Protein AF-A0AAV0U2D3-F1 (afdb_monomer_lite)

Structure (mmCIF, N/CA/C/O backbone):
data_AF-A0AAV0U2D3-F1
#
_entry.id   AF-A0AAV0U2D3-F1
#
loop_
_atom_site.group_PDB
_atom_site.id
_atom_site.type_symbol
_atom_site.label_atom_id
_atom_site.label_alt_id
_atom_site.label_comp_id
_atom_site.label_asym_id
_atom_site.label_entity_id
_atom_site.label_seq_id
_atom_site.pdbx_PDB_ins_code
_atom_site.Cartn_x
_atom_site.Cartn_y
_atom_site.Cartn_z
_atom_site.occupancy
_atom_site.B_iso_or_equiv
_atom_site.auth_seq_id
_atom_site.auth_comp_id
_atom_site.auth_asym_id
_atom_site.auth_atom_id
_atom_site.pdbx_PDB_model_num
ATOM 1 N N . MET A 1 1 ? 2.192 -23.285 18.214 1.00 41.56 1 MET A N 1
ATOM 2 C CA . MET A 1 1 ? 1.174 -22.465 18.902 1.00 41.56 1 MET A CA 1
ATOM 3 C C . MET A 1 1 ? 1.596 -21.010 18.775 1.00 41.56 1 MET A C 1
ATOM 5 O O . MET A 1 1 ? 2.597 -20.647 19.377 1.00 41.56 1 MET A O 1
ATOM 9 N N . ARG A 1 2 ? 0.936 -20.209 17.926 1.00 45.41 2 ARG A N 1
ATOM 10 C CA . ARG A 1 2 ? 1.146 -18.751 17.929 1.00 45.41 2 ARG A CA 1
ATOM 11 C C . ARG A 1 2 ? 0.407 -18.203 19.147 1.00 45.41 2 ARG A C 1
ATOM 13 O O . ARG A 1 2 ? -0.763 -18.527 19.327 1.00 45.41 2 ARG A O 1
ATOM 20 N N . ALA A 1 3 ? 1.095 -17.462 20.010 1.00 53.47 3 ALA A N 1
ATOM 21 C CA . ALA A 1 3 ? 0.439 -16.780 21.117 1.00 53.47 3 ALA A CA 1
ATOM 22 C C . ALA A 1 3 ? -0.542 -15.757 20.528 1.00 53.47 3 ALA A C 1
ATOM 24 O O . ALA A 1 3 ? -0.148 -14.944 19.694 1.00 53.47 3 ALA A O 1
ATOM 25 N N . HIS A 1 4 ? -1.817 -15.827 20.914 1.00 50.69 4 HIS A N 1
ATOM 26 C CA . HIS A 1 4 ? -2.803 -14.850 20.462 1.00 50.69 4 HIS A CA 1
ATOM 27 C C . HIS A 1 4 ? -2.433 -13.462 20.989 1.00 50.69 4 HIS A C 1
ATOM 29 O O . HIS A 1 4 ? -2.101 -13.305 22.166 1.00 50.69 4 HIS A O 1
ATOM 35 N N . SER A 1 5 ? -2.500 -12.459 20.113 1.00 57.69 5 SER A N 1
ATOM 36 C CA . SER A 1 5 ? -2.255 -11.065 20.477 1.00 57.69 5 SER A CA 1
ATOM 37 C C . SER A 1 5 ? -3.203 -10.636 21.610 1.00 57.69 5 SER A C 1
ATOM 39 O O . SER A 1 5 ? -4.400 -10.922 21.532 1.00 57.69 5 SER A O 1
ATOM 41 N N . PRO A 1 6 ? -2.736 -9.918 22.650 1.00 54.88 6 PRO A N 1
ATOM 42 C CA . PRO A 1 6 ? -3.594 -9.424 23.735 1.00 54.88 6 PRO A CA 1
ATOM 43 C C . PRO A 1 6 ? -4.755 -8.545 23.232 1.00 54.88 6 PRO A C 1
ATOM 45 O O . PRO A 1 6 ? -5.791 -8.452 23.887 1.00 54.88 6 PRO A O 1
ATOM 48 N N . PHE A 1 7 ? -4.632 -7.964 22.034 1.00 52.53 7 PHE A N 1
ATOM 49 C CA . PHE A 1 7 ? -5.703 -7.213 21.375 1.00 52.53 7 PHE A CA 1
ATOM 50 C C . PHE A 1 7 ? -6.903 -8.079 20.961 1.00 52.53 7 PHE A C 1
ATOM 52 O O . PHE A 1 7 ? -8.021 -7.574 20.933 1.00 52.53 7 PHE A O 1
ATOM 59 N N . PHE A 1 8 ? -6.706 -9.377 20.710 1.00 59.38 8 PHE A N 1
ATOM 60 C CA . PHE A 1 8 ? -7.784 -10.312 20.375 1.00 59.38 8 PHE A CA 1
ATOM 61 C C . PHE A 1 8 ? -8.787 -10.464 21.529 1.00 59.38 8 PHE A C 1
ATOM 63 O O . PHE A 1 8 ? -9.999 -10.450 21.322 1.00 59.38 8 PHE A O 1
ATOM 70 N N . TRP A 1 9 ? -8.291 -10.529 22.767 1.00 60.94 9 TRP A N 1
ATOM 71 C CA . TRP A 1 9 ? -9.143 -10.615 23.955 1.00 60.94 9 TRP A CA 1
ATOM 72 C C . TRP A 1 9 ? -9.874 -9.307 24.241 1.00 60.94 9 TRP A C 1
ATOM 74 O O . TRP A 1 9 ? -11.037 -9.340 24.626 1.00 60.94 9 TRP A O 1
ATOM 84 N N . VAL A 1 10 ? -9.236 -8.162 23.983 1.00 60.81 10 VAL A N 1
ATOM 85 C CA . VAL A 1 10 ? -9.889 -6.847 24.079 1.00 60.81 10 VAL A CA 1
ATOM 86 C C . VAL A 1 10 ? -10.993 -6.704 23.027 1.00 60.81 10 VAL A C 1
ATOM 88 O O . VAL A 1 10 ? -12.062 -6.202 23.348 1.00 60.81 10 VAL A O 1
ATOM 91 N N . PHE A 1 11 ? -10.784 -7.195 21.801 1.00 61.34 11 PHE A N 1
ATOM 92 C CA . PHE A 1 11 ? -11.804 -7.218 20.746 1.00 61.34 11 PHE A CA 1
ATOM 93 C C . PHE A 1 11 ? -13.015 -8.079 21.127 1.00 61.34 11 PHE A C 1
ATOM 95 O O . PHE A 1 11 ? -14.151 -7.626 21.008 1.00 61.34 11 PHE A O 1
ATOM 102 N N . ILE A 1 12 ? -12.781 -9.289 21.650 1.00 62.53 12 ILE A N 1
ATOM 103 C CA . ILE A 1 12 ? -13.855 -10.140 22.184 1.00 62.53 12 ILE A CA 1
ATOM 104 C C . ILE A 1 12 ? -14.583 -9.428 23.325 1.00 62.53 12 ILE A C 1
ATOM 106 O O . ILE A 1 12 ? -15.809 -9.439 23.360 1.00 62.53 12 ILE A O 1
ATOM 110 N N . PHE A 1 13 ? -13.849 -8.788 24.236 1.00 59.75 13 PHE A N 1
ATOM 111 C CA . PHE A 1 13 ? -14.439 -8.104 25.383 1.00 59.75 13 PHE A CA 1
ATOM 112 C C . PHE A 1 13 ? -15.294 -6.899 24.964 1.00 59.75 13 PHE A C 1
ATOM 114 O O . PHE A 1 13 ? -16.391 -6.741 25.488 1.00 59.75 13 PHE A O 1
ATOM 121 N N . LEU A 1 14 ? -14.842 -6.108 23.983 1.00 60.09 14 LEU A N 1
ATOM 122 C CA . LEU A 1 14 ? -15.588 -4.970 23.429 1.00 60.09 14 LEU A CA 1
ATOM 123 C C . LEU A 1 14 ? -16.851 -5.412 22.677 1.00 60.09 14 LEU A C 1
ATOM 125 O O . LEU A 1 14 ? -17.923 -4.855 22.900 1.00 60.09 14 LEU A O 1
ATOM 129 N N . LEU A 1 15 ? -16.762 -6.465 21.855 1.00 58.34 15 LEU A N 1
ATOM 130 C CA . LEU A 1 15 ? -17.947 -7.055 21.219 1.00 58.34 15 LEU A CA 1
ATOM 131 C C . LEU A 1 15 ? -18.945 -7.601 22.250 1.00 58.34 15 LEU A C 1
ATOM 133 O O . LEU A 1 15 ? -20.152 -7.595 22.013 1.00 58.34 15 LEU A O 1
ATOM 137 N N . TRP A 1 16 ? -18.453 -8.087 23.391 1.00 53.41 16 TRP A N 1
ATOM 138 C CA . TRP A 1 16 ? -19.290 -8.652 24.443 1.00 53.41 16 TRP A CA 1
ATOM 139 C C . TRP A 1 16 ? -19.948 -7.578 25.321 1.00 53.41 16 TRP A C 1
ATOM 141 O O . TRP A 1 16 ? -21.109 -7.739 25.692 1.00 53.41 16 TRP A O 1
ATOM 151 N N . SER A 1 17 ? -19.265 -6.465 25.607 1.00 52.31 17 SER A N 1
ATOM 152 C CA . SER A 1 17 ? -19.840 -5.347 26.367 1.00 52.31 17 SER A CA 1
ATOM 153 C C . SER A 1 17 ? -20.979 -4.648 25.622 1.00 52.31 17 SER A C 1
ATOM 155 O O . SER A 1 17 ? -21.987 -4.321 26.245 1.00 52.31 17 SER A O 1
ATOM 157 N N . ASP A 1 18 ? -20.876 -4.498 24.298 1.00 46.22 18 ASP A N 1
ATOM 158 C CA . ASP A 1 18 ? -21.940 -3.880 23.495 1.00 46.22 18 ASP A CA 1
ATOM 159 C C . ASP A 1 18 ? -23.115 -4.843 23.250 1.00 46.22 18 ASP A C 1
ATOM 161 O O . ASP A 1 18 ? -24.273 -4.429 23.280 1.00 46.22 18 ASP A O 1
ATOM 165 N N . ALA A 1 19 ? -22.857 -6.151 23.111 1.00 45.47 19 ALA A N 1
ATOM 166 C CA . ALA A 1 19 ? -23.922 -7.155 23.035 1.00 45.47 19 ALA A CA 1
ATOM 167 C C . ALA A 1 19 ? -24.766 -7.225 24.324 1.00 45.47 19 ALA A C 1
ATOM 169 O O . ALA A 1 19 ? -25.962 -7.492 24.257 1.00 45.47 19 ALA A O 1
ATOM 170 N N . LEU A 1 20 ? -24.165 -6.955 25.488 1.00 41.56 20 LEU A N 1
ATOM 171 C CA . LEU A 1 20 ? -24.876 -6.872 26.770 1.00 41.56 20 LEU A CA 1
ATOM 172 C C . LEU A 1 20 ? -25.621 -5.541 26.961 1.00 41.56 20 LEU A C 1
ATOM 174 O O . LEU A 1 20 ? -26.601 -5.498 27.703 1.00 41.56 20 LEU A O 1
ATOM 178 N N . ALA A 1 21 ? -25.195 -4.470 26.288 1.00 45.38 21 ALA A N 1
ATOM 179 C CA . ALA A 1 21 ? -25.870 -3.173 26.332 1.00 45.38 21 ALA A CA 1
ATOM 180 C C . ALA A 1 21 ? -27.155 -3.135 25.482 1.00 45.38 21 ALA A C 1
ATOM 182 O O . ALA A 1 21 ? -28.066 -2.373 25.795 1.00 45.38 21 ALA A O 1
ATOM 183 N N . ILE A 1 22 ? -27.262 -3.975 24.445 1.00 45.75 22 ILE A N 1
ATOM 184 C CA . ILE A 1 22 ? -28.446 -4.041 23.567 1.00 45.75 22 ILE A CA 1
ATOM 185 C C . ILE A 1 22 ? -29.626 -4.790 24.226 1.00 45.75 22 ILE A C 1
ATOM 187 O O . ILE A 1 22 ? -30.776 -4.492 23.911 1.00 45.75 22 ILE A O 1
ATOM 191 N N . ASP A 1 23 ? -29.371 -5.671 25.202 1.00 41.41 23 ASP A N 1
ATOM 192 C CA . ASP A 1 23 ? -30.415 -6.402 25.950 1.00 41.41 23 ASP A CA 1
ATOM 193 C C . ASP A 1 23 ? -30.739 -5.789 27.335 1.00 41.41 23 ASP A C 1
ATOM 195 O O . ASP A 1 23 ? -31.596 -6.288 28.071 1.00 41.41 23 ASP A O 1
ATOM 199 N N . GLY A 1 24 ? -30.081 -4.688 27.713 1.00 39.88 24 GLY A N 1
ATOM 200 C CA . GLY A 1 24 ? -30.162 -4.097 29.049 1.00 39.88 24 GLY A CA 1
ATOM 201 C C . GLY A 1 24 ? -30.959 -2.797 29.099 1.00 39.88 24 GLY A C 1
ATOM 202 O O . GLY A 1 24 ? -30.441 -1.726 28.797 1.00 39.88 24 GLY A O 1
ATOM 203 N N . ASN A 1 25 ? -32.206 -2.885 29.562 1.00 41.91 25 ASN A N 1
ATOM 204 C CA . ASN A 1 25 ? -33.007 -1.755 30.030 1.00 41.91 25 ASN A CA 1
ATOM 205 C C . ASN A 1 25 ? -32.154 -0.807 30.905 1.00 41.91 25 ASN A C 1
ATOM 207 O O . ASN A 1 25 ? -31.496 -1.253 31.846 1.00 41.91 25 ASN A O 1
ATOM 211 N N . GLN A 1 26 ? -32.153 0.488 30.581 1.00 43.28 26 GLN A N 1
ATOM 212 C CA . GLN A 1 26 ? -31.331 1.496 31.250 1.00 43.28 26 GLN A CA 1
ATOM 213 C C . GLN A 1 26 ? -31.631 1.552 32.755 1.00 43.28 26 GLN A C 1
ATOM 215 O O . GLN A 1 26 ? -32.661 2.074 33.177 1.00 43.28 26 GLN A O 1
ATOM 220 N N . THR A 1 27 ? -30.685 1.114 33.582 1.00 38.84 27 THR A N 1
ATOM 221 C CA . THR A 1 27 ? -30.566 1.590 34.964 1.00 38.84 27 THR A CA 1
ATOM 222 C C . THR A 1 27 ? -29.173 2.158 35.148 1.00 38.84 27 THR A C 1
ATOM 224 O O . THR A 1 27 ? -28.181 1.431 35.173 1.00 38.84 27 THR A O 1
ATOM 227 N N . GLY A 1 28 ? -29.116 3.486 35.212 1.00 46.00 28 GLY A N 1
ATOM 228 C CA . GLY A 1 28 ? -27.888 4.237 35.385 1.00 46.00 28 GLY A CA 1
ATOM 229 C C . GLY A 1 28 ? -27.200 3.918 36.705 1.00 46.00 28 GLY A C 1
ATOM 230 O O . GLY A 1 28 ? -27.816 3.947 37.768 1.00 46.00 28 GLY A O 1
ATOM 231 N N . VAL A 1 29 ? -25.893 3.697 36.625 1.00 35.75 29 VAL A N 1
ATOM 232 C CA . VAL A 1 29 ? -24.982 3.881 37.750 1.00 35.75 29 VAL A CA 1
ATOM 233 C C . VAL A 1 29 ? -23.765 4.622 37.215 1.00 35.75 29 VAL A C 1
ATOM 235 O O . VAL A 1 29 ? -23.001 4.107 36.404 1.00 35.75 29 VAL A O 1
ATOM 238 N N . ALA A 1 30 ? -23.629 5.876 37.637 1.00 37.91 30 ALA A N 1
ATOM 239 C CA . ALA A 1 30 ? -22.462 6.695 37.375 1.00 37.91 30 ALA A CA 1
ATOM 240 C C . ALA A 1 30 ? -21.277 6.161 38.191 1.00 37.91 30 ALA A C 1
ATOM 242 O O . ALA A 1 30 ? -21.348 6.099 39.418 1.00 37.91 30 ALA A O 1
ATOM 243 N N . SER A 1 31 ? -20.177 5.815 37.524 1.00 35.53 31 SER A N 1
ATOM 244 C CA . SER A 1 31 ? -18.891 5.577 38.179 1.00 35.53 31 SER A CA 1
ATOM 245 C C . SER A 1 31 ? -17.934 6.723 37.868 1.00 35.53 31 SER A C 1
ATOM 247 O O . SER A 1 31 ? -17.420 6.858 36.757 1.00 35.53 31 SER A O 1
ATOM 249 N N . THR A 1 32 ? -17.708 7.547 38.885 1.00 32.53 32 THR A N 1
ATOM 250 C CA . THR A 1 32 ? -16.677 8.580 38.960 1.00 32.53 32 THR A CA 1
ATOM 251 C C . THR A 1 32 ? -15.293 7.937 38.860 1.00 32.53 32 THR A C 1
ATOM 253 O O . THR A 1 32 ? -14.906 7.176 39.743 1.00 32.53 32 THR A O 1
ATOM 256 N N . ILE A 1 33 ? -14.533 8.259 37.810 1.00 32.75 33 ILE A N 1
ATOM 257 C CA . ILE A 1 33 ? -13.102 7.942 37.723 1.00 32.75 33 ILE A CA 1
ATOM 258 C C . ILE A 1 33 ? -12.321 9.221 38.019 1.00 32.75 3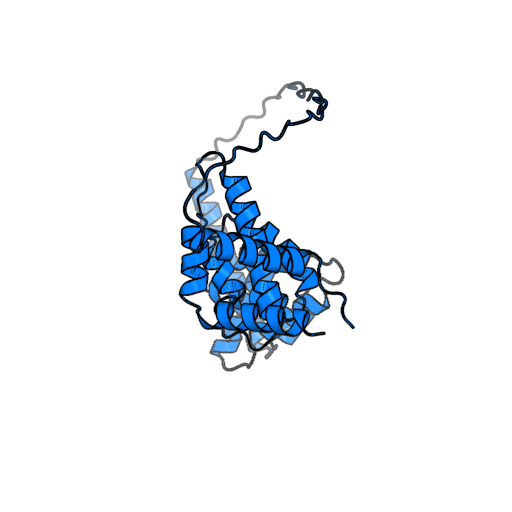3 ILE A C 1
ATOM 260 O O . ILE A 1 33 ? -12.419 10.220 37.307 1.00 32.75 33 ILE A O 1
ATOM 264 N N . THR A 1 34 ? -11.558 9.181 39.105 1.00 33.16 34 THR A N 1
ATOM 265 C CA . THR A 1 34 ? -10.597 10.197 39.526 1.00 33.16 34 THR A CA 1
ATOM 266 C C . THR A 1 34 ? -9.365 10.166 38.621 1.00 33.16 34 THR A C 1
ATOM 268 O O . THR A 1 34 ? -8.641 9.176 38.551 1.00 33.16 34 THR A O 1
ATOM 271 N N . SER A 1 35 ? -9.110 11.280 37.934 1.00 29.56 35 SER A N 1
ATOM 272 C CA . SER A 1 35 ? -7.905 11.499 37.133 1.00 29.56 35 SER A CA 1
ATOM 273 C C . SER A 1 35 ? -6.743 11.938 38.026 1.00 29.56 35 SER A C 1
ATOM 275 O O . SER A 1 35 ? -6.752 13.048 38.557 1.00 29.56 35 SER A O 1
ATOM 277 N N . SER A 1 36 ? -5.721 11.093 38.165 1.00 29.78 36 SER A N 1
ATOM 278 C CA . SER A 1 36 ? -4.418 11.497 38.701 1.00 29.78 36 SER A CA 1
ATOM 279 C C . SER A 1 36 ? -3.606 12.207 37.617 1.00 29.78 36 SER A C 1
ATOM 281 O O . SER A 1 36 ? -3.378 11.675 36.531 1.00 29.78 36 SER A O 1
ATOM 283 N N . SER A 1 37 ? -3.190 13.432 37.924 1.00 31.39 37 SER A N 1
ATOM 284 C CA . SER A 1 37 ? -2.368 14.301 37.090 1.00 31.39 37 SER A CA 1
ATOM 285 C C . SER A 1 37 ? -0.906 13.840 37.072 1.00 31.39 37 SER A C 1
ATOM 287 O O . SER A 1 37 ? -0.245 13.756 38.104 1.00 31.39 37 SER A O 1
ATOM 289 N N . LEU A 1 38 ? -0.381 13.579 35.875 1.00 31.09 38 LEU A N 1
ATOM 290 C CA . LEU A 1 38 ? 1.050 13.434 35.612 1.00 31.09 38 LEU A CA 1
ATOM 291 C C . LEU A 1 38 ? 1.554 14.749 35.014 1.00 31.09 38 LEU A C 1
ATOM 293 O O . LEU A 1 38 ? 1.149 15.145 33.921 1.00 31.09 38 LEU A O 1
ATOM 297 N N . GLY A 1 39 ? 2.397 15.443 35.780 1.00 32.72 39 GLY A N 1
ATOM 298 C CA . GLY A 1 39 ? 3.034 16.693 35.386 1.00 32.72 39 GLY A CA 1
ATOM 299 C C . GLY A 1 39 ? 4.017 16.482 34.238 1.00 32.72 39 GLY A C 1
ATOM 300 O O . GLY A 1 39 ? 4.934 15.667 34.333 1.00 32.72 39 GLY A O 1
ATOM 301 N N . LEU A 1 40 ? 3.830 17.246 33.164 1.00 33.00 40 LEU A N 1
ATOM 302 C CA . LEU A 1 40 ? 4.787 17.372 32.073 1.00 33.00 40 LEU A CA 1
ATOM 303 C C . LEU A 1 40 ? 5.490 18.725 32.186 1.00 33.00 40 LEU A C 1
ATOM 305 O O . LEU A 1 40 ? 4.865 19.780 32.162 1.00 33.00 40 LEU A O 1
ATOM 309 N N . ASN A 1 41 ? 6.808 18.634 32.346 1.00 30.73 41 ASN A N 1
ATOM 310 C CA . ASN A 1 41 ? 7.773 19.724 32.369 1.00 30.73 41 ASN A CA 1
ATOM 311 C C . ASN A 1 41 ? 7.773 20.469 31.024 1.00 30.73 41 ASN A C 1
ATOM 313 O O . ASN A 1 41 ? 8.065 19.878 29.982 1.00 30.73 41 ASN A O 1
ATOM 317 N N . GLU A 1 42 ? 7.498 21.771 31.052 1.00 32.66 42 GLU A N 1
ATOM 318 C CA . GLU A 1 42 ? 7.638 22.661 29.900 1.00 32.66 42 GLU A CA 1
ATOM 319 C C . GLU A 1 42 ? 9.117 23.019 29.681 1.00 32.66 42 GLU A C 1
ATOM 321 O O . GLU A 1 42 ? 9.721 23.808 30.411 1.00 32.66 42 GLU A O 1
ATOM 326 N N . GLY A 1 43 ? 9.719 22.431 28.646 1.00 33.41 43 GLY A N 1
ATOM 327 C CA . GLY A 1 43 ? 11.025 22.835 28.138 1.00 33.41 43 GLY A CA 1
ATOM 328 C C . GLY A 1 43 ? 10.931 24.148 27.358 1.00 33.41 43 GLY A C 1
ATOM 329 O O . GLY A 1 43 ? 10.332 24.203 26.285 1.00 33.41 43 GLY A O 1
ATOM 330 N N . ARG A 1 44 ? 11.556 25.204 27.892 1.00 31.83 44 ARG A N 1
ATOM 331 C CA . ARG A 1 44 ? 11.760 26.509 27.241 1.00 31.83 44 ARG A CA 1
ATOM 332 C C . ARG A 1 44 ? 12.456 26.362 25.883 1.00 31.83 44 ARG A C 1
ATOM 334 O O . ARG A 1 44 ? 13.623 25.982 25.822 1.00 31.83 44 ARG A O 1
ATOM 341 N N . PHE A 1 45 ? 11.777 26.773 24.815 1.00 31.06 45 PHE A N 1
ATOM 342 C CA . PHE A 1 45 ? 12.388 27.030 23.512 1.00 31.06 45 PHE A CA 1
ATOM 343 C C . PHE A 1 45 ? 12.991 28.442 23.491 1.00 31.06 45 PHE A C 1
ATOM 345 O O . PHE A 1 45 ? 12.288 29.440 23.652 1.00 31.06 45 PHE A O 1
ATOM 352 N N . VAL A 1 46 ? 14.308 28.525 23.301 1.00 40.44 46 VAL A N 1
ATOM 353 C CA . VAL A 1 46 ? 15.047 29.776 23.089 1.00 40.44 46 VAL A CA 1
ATOM 354 C C . VAL A 1 46 ? 15.007 30.107 21.597 1.00 40.44 46 VAL A C 1
ATOM 356 O O . VAL A 1 46 ? 15.466 29.322 20.770 1.00 40.44 46 VAL A O 1
ATOM 359 N N . ALA A 1 47 ? 14.450 31.266 21.245 1.00 36.69 47 ALA A N 1
ATOM 360 C CA . ALA A 1 47 ? 14.428 31.762 19.871 1.00 36.69 47 ALA A CA 1
ATOM 361 C C . ALA A 1 47 ? 15.835 32.210 19.413 1.00 36.69 47 ALA A C 1
ATOM 363 O O . ALA A 1 47 ? 16.551 32.853 20.188 1.00 36.69 47 ALA A O 1
ATOM 364 N N . PRO A 1 48 ? 16.241 31.938 18.159 1.00 37.47 48 PRO A N 1
ATOM 365 C CA . PRO A 1 48 ? 17.521 32.402 17.643 1.00 37.47 48 PRO A CA 1
ATOM 366 C C . PRO A 1 48 ? 17.486 33.897 17.279 1.00 37.47 48 PRO A C 1
ATOM 368 O O . PRO A 1 48 ? 16.538 34.410 16.682 1.00 37.47 48 PRO A O 1
ATOM 371 N N . ARG A 1 49 ? 18.572 34.587 17.649 1.00 36.28 49 ARG A N 1
ATOM 372 C CA . ARG A 1 49 ? 18.882 35.990 17.336 1.00 36.28 49 ARG A CA 1
ATOM 373 C C . ARG A 1 49 ? 18.925 36.232 15.821 1.00 36.28 49 ARG A C 1
ATOM 375 O O . ARG A 1 49 ? 19.624 35.529 15.098 1.00 36.28 49 ARG A O 1
ATOM 382 N N . LYS A 1 50 ? 18.247 37.295 15.372 1.00 39.75 50 LYS A N 1
ATOM 383 C CA . LYS A 1 50 ? 18.380 37.877 14.028 1.00 39.75 50 LYS A CA 1
ATOM 384 C C . LYS A 1 50 ? 19.785 38.468 13.854 1.00 39.75 50 LYS A C 1
ATOM 386 O O . LYS A 1 50 ? 20.141 39.406 14.562 1.00 39.75 50 LYS A O 1
ATOM 391 N N . GLY A 1 51 ? 20.558 37.915 12.922 1.00 42.50 51 GLY A N 1
ATOM 392 C CA . GLY A 1 51 ? 21.809 38.484 12.418 1.00 42.50 51 GLY A CA 1
ATOM 393 C C . GLY A 1 51 ? 21.579 39.249 11.111 1.00 42.50 51 GLY A C 1
ATOM 394 O O . GLY A 1 51 ? 20.781 38.826 10.278 1.00 42.50 51 GLY A O 1
ATOM 395 N N . GLN A 1 52 ? 22.261 40.387 10.989 1.00 38.09 52 GLN A N 1
ATOM 396 C CA . GLN A 1 52 ? 22.265 41.360 9.890 1.00 38.09 52 GLN A CA 1
ATOM 397 C C . GLN A 1 52 ? 22.352 40.754 8.478 1.00 38.09 52 GLN A C 1
ATOM 399 O O . GLN A 1 52 ? 23.232 39.950 8.184 1.00 38.09 52 GLN A O 1
ATOM 404 N N . GLN A 1 53 ? 21.480 41.237 7.587 1.00 37.91 53 GLN A N 1
ATOM 405 C CA . GLN A 1 53 ? 21.580 41.072 6.137 1.00 37.91 53 GLN A CA 1
ATOM 406 C C . GLN A 1 53 ? 22.454 42.191 5.554 1.00 37.91 53 GLN A C 1
ATOM 408 O O . GLN A 1 53 ? 22.137 43.370 5.710 1.00 37.91 53 GLN A O 1
ATOM 413 N N . ASN A 1 54 ? 23.531 41.812 4.865 1.00 38.22 54 ASN A N 1
ATOM 414 C CA . ASN A 1 54 ? 24.276 42.697 3.975 1.00 38.22 54 ASN A CA 1
ATOM 415 C C . ASN A 1 54 ? 23.592 42.711 2.603 1.00 38.22 54 ASN A C 1
ATOM 417 O O . ASN A 1 54 ? 23.280 41.657 2.048 1.00 38.22 54 ASN A O 1
ATOM 421 N N . GLY A 1 55 ? 23.351 43.915 2.084 1.00 47.41 55 GLY A N 1
ATOM 422 C CA . GLY A 1 55 ? 22.710 44.149 0.798 1.00 47.41 55 GLY A CA 1
ATOM 423 C C . GLY A 1 55 ? 23.590 43.729 -0.377 1.00 47.41 55 GLY A C 1
ATOM 424 O O . GLY A 1 55 ? 24.674 44.269 -0.580 1.00 47.41 55 GLY A O 1
ATOM 425 N N . LEU A 1 56 ? 23.071 42.799 -1.173 1.00 39.91 56 LEU A N 1
ATOM 426 C CA . LEU A 1 56 ? 23.431 42.588 -2.569 1.00 39.91 56 LEU A CA 1
ATOM 427 C C . LEU A 1 56 ? 22.158 42.845 -3.375 1.00 39.91 56 LEU A C 1
ATOM 429 O O . LEU A 1 56 ? 21.097 42.327 -3.029 1.00 39.91 56 LEU A O 1
ATOM 433 N N . ALA A 1 57 ? 22.261 43.710 -4.384 1.00 42.31 57 ALA A N 1
ATOM 434 C CA . ALA A 1 57 ? 21.163 44.090 -5.259 1.00 42.31 57 ALA A CA 1
ATOM 435 C C . ALA A 1 57 ? 20.510 42.831 -5.847 1.00 42.31 57 ALA A C 1
ATOM 437 O O . ALA A 1 57 ? 21.133 42.097 -6.612 1.00 42.31 57 ALA A O 1
ATOM 438 N N . ALA A 1 58 ? 19.275 42.562 -5.430 1.00 41.16 58 ALA A N 1
ATOM 439 C CA . ALA A 1 58 ? 18.470 41.499 -5.994 1.00 41.16 58 ALA A CA 1
ATOM 440 C C . ALA A 1 58 ? 17.984 41.967 -7.366 1.00 41.16 58 ALA A C 1
ATOM 442 O O . ALA A 1 58 ? 17.147 42.869 -7.450 1.00 41.16 58 ALA A O 1
ATOM 443 N N . ASP A 1 59 ? 18.513 41.356 -8.426 1.00 45.06 59 ASP A N 1
ATOM 444 C CA . ASP A 1 59 ? 17.845 41.351 -9.722 1.00 45.06 59 ASP A CA 1
ATOM 445 C C . ASP A 1 59 ? 16.401 40.900 -9.490 1.00 45.06 59 ASP A C 1
ATOM 447 O O . ASP A 1 59 ? 16.138 39.819 -8.954 1.00 45.06 59 ASP A O 1
ATOM 451 N N . VAL A 1 60 ? 15.459 41.779 -9.827 1.00 46.72 60 VAL A N 1
ATOM 452 C CA . VAL A 1 60 ? 14.025 41.522 -9.720 1.00 46.72 60 VAL A CA 1
ATOM 453 C C . VAL A 1 60 ? 13.681 40.484 -10.781 1.00 46.72 60 VAL A C 1
ATOM 455 O O . VAL A 1 60 ? 13.364 40.813 -11.921 1.00 46.72 60 VAL A O 1
ATOM 458 N N . ILE A 1 61 ? 13.793 39.206 -10.419 1.00 45.16 61 ILE A N 1
ATOM 459 C CA . ILE A 1 61 ? 13.328 38.109 -11.261 1.00 45.16 61 ILE A CA 1
ATOM 460 C C . ILE A 1 61 ? 11.808 38.241 -11.351 1.00 45.16 61 ILE A C 1
ATOM 462 O O . ILE A 1 61 ? 11.096 38.079 -10.356 1.00 45.16 61 ILE A O 1
ATOM 466 N N . HIS A 1 62 ? 11.307 38.576 -12.541 1.00 50.81 62 HIS A N 1
ATOM 467 C CA . HIS A 1 62 ? 9.876 38.690 -12.780 1.00 50.81 62 HIS A CA 1
ATOM 468 C C . HIS A 1 62 ? 9.203 37.320 -12.542 1.00 50.81 62 HIS A C 1
ATOM 470 O O . HIS A 1 62 ? 9.640 36.321 -13.116 1.00 50.81 62 HIS A O 1
ATOM 476 N N . PRO A 1 63 ? 8.111 37.243 -11.753 1.00 50.81 63 PRO A N 1
ATOM 477 C CA . PRO A 1 63 ? 7.413 35.987 -11.439 1.00 50.81 63 PRO A CA 1
ATOM 478 C C . PRO A 1 63 ? 7.000 35.168 -12.675 1.00 50.81 63 PRO A C 1
ATOM 480 O O . PRO A 1 63 ? 6.970 33.942 -12.637 1.00 50.81 63 PRO A O 1
ATOM 483 N N . VAL A 1 64 ? 6.755 35.857 -13.793 1.00 53.78 64 VAL A N 1
ATOM 484 C CA . VAL A 1 64 ? 6.377 35.282 -15.093 1.00 53.78 64 VAL A CA 1
ATOM 485 C C . VAL A 1 64 ? 7.508 34.457 -15.732 1.00 53.78 64 VAL A C 1
ATOM 487 O O . VAL A 1 64 ? 7.237 33.532 -16.500 1.00 53.78 64 VAL A O 1
ATOM 490 N N . ASP A 1 65 ? 8.771 34.748 -15.416 1.00 54.38 65 ASP A N 1
ATOM 491 C CA . ASP A 1 65 ? 9.920 34.003 -15.943 1.00 54.38 65 ASP A CA 1
ATOM 492 C C . ASP A 1 65 ? 10.225 32.745 -15.114 1.00 54.38 65 ASP A C 1
ATOM 494 O O . ASP A 1 65 ? 10.723 31.755 -15.660 1.00 54.38 65 ASP A O 1
ATOM 498 N N . LEU A 1 66 ? 9.845 32.728 -13.827 1.00 54.31 66 LEU A N 1
ATOM 499 C CA . LEU A 1 66 ? 9.953 31.543 -12.968 1.00 54.31 66 LEU A CA 1
ATOM 500 C C . LEU A 1 66 ? 8.974 30.445 -13.410 1.00 54.31 66 LEU A C 1
ATOM 502 O O . LEU A 1 66 ? 9.386 29.301 -13.605 1.00 54.31 66 LEU A O 1
ATOM 506 N N . GLU A 1 67 ? 7.713 30.802 -13.660 1.00 54.91 67 GLU A N 1
ATOM 507 C CA . GLU A 1 67 ? 6.649 29.864 -14.054 1.00 54.91 67 GLU A CA 1
ATOM 508 C C . GLU A 1 67 ? 6.947 29.195 -15.410 1.00 54.91 67 GLU A C 1
ATOM 510 O O . GLU A 1 67 ? 6.885 27.971 -15.552 1.00 54.91 67 GLU A O 1
ATOM 515 N N . LYS A 1 68 ? 7.435 29.970 -16.389 1.00 65.00 68 LYS A N 1
ATOM 516 C CA . LYS A 1 68 ? 7.881 29.433 -17.689 1.00 65.00 68 LYS A 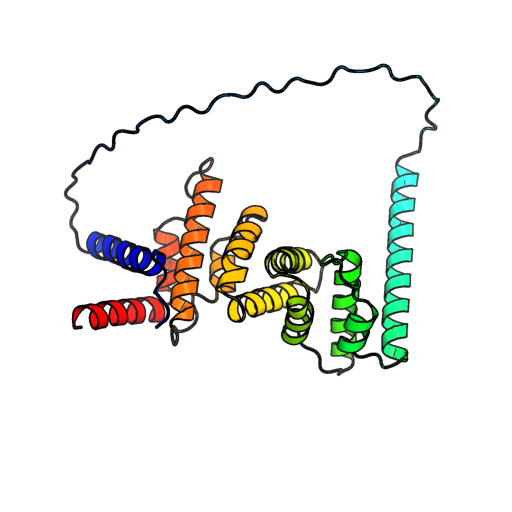CA 1
ATOM 517 C C . LYS A 1 68 ? 9.092 28.507 -17.568 1.00 65.00 68 LYS A C 1
ATOM 519 O O . LYS A 1 68 ? 9.263 27.609 -18.398 1.00 65.00 68 LYS A O 1
ATOM 524 N N . SER A 1 69 ? 9.955 28.720 -16.575 1.00 63.41 69 SER A N 1
ATOM 525 C CA . SER A 1 69 ? 11.115 27.857 -16.338 1.00 63.41 69 SER A CA 1
ATOM 526 C C . SER A 1 69 ? 10.699 26.504 -15.744 1.00 63.41 69 SER A C 1
ATOM 528 O O . SER A 1 69 ? 11.201 25.463 -16.176 1.00 63.41 69 SER A O 1
ATOM 530 N N . GLU A 1 70 ? 9.720 26.488 -14.835 1.00 58.00 70 GLU A N 1
ATOM 531 C CA . GLU A 1 70 ? 9.179 25.264 -14.235 1.00 58.00 70 GLU A CA 1
ATOM 532 C C . GLU A 1 70 ? 8.416 24.412 -15.257 1.00 58.00 70 GLU A C 1
ATOM 534 O O . GLU A 1 70 ? 8.631 23.196 -15.339 1.00 58.00 70 GLU A O 1
ATOM 539 N N . GLU A 1 71 ? 7.612 25.039 -16.120 1.00 64.62 71 GLU A N 1
ATOM 540 C CA . GLU A 1 71 ? 6.913 24.341 -17.201 1.00 64.62 71 GLU A CA 1
ATOM 541 C C . GLU A 1 71 ? 7.885 23.704 -18.201 1.00 64.62 71 GLU A C 1
ATOM 543 O O . GLU A 1 71 ? 7.758 22.516 -18.522 1.00 64.62 71 GLU A O 1
ATOM 548 N N . ARG A 1 72 ? 8.910 24.443 -18.649 1.00 70.06 72 ARG A N 1
ATOM 549 C CA . ARG A 1 72 ? 9.947 23.908 -19.552 1.00 70.06 72 ARG A CA 1
ATOM 550 C C . ARG A 1 72 ? 10.700 22.738 -18.919 1.00 70.06 72 ARG A C 1
ATOM 552 O O . ARG A 1 72 ? 10.949 21.730 -19.590 1.00 70.06 72 ARG A O 1
ATOM 559 N N . ASN A 1 73 ? 10.990 22.826 -17.622 1.00 73.69 73 ASN A N 1
ATOM 560 C CA . ASN A 1 73 ? 11.625 21.749 -16.868 1.00 73.69 73 ASN A CA 1
ATOM 561 C C . ASN A 1 73 ? 10.727 20.502 -16.775 1.00 73.69 73 ASN A C 1
ATOM 563 O O . ASN A 1 73 ? 11.225 19.375 -16.877 1.00 73.69 73 ASN A O 1
ATOM 567 N N . SER A 1 74 ? 9.407 20.674 -16.655 1.00 81.12 74 SER A N 1
ATOM 568 C CA . SER A 1 74 ? 8.446 19.563 -16.613 1.00 81.12 74 SER A CA 1
ATOM 569 C C . SER A 1 74 ? 8.360 18.800 -17.946 1.00 81.12 74 SER A C 1
ATOM 571 O O . SER A 1 74 ? 8.362 17.561 -17.962 1.00 81.12 74 SER A O 1
ATOM 573 N N . ILE A 1 75 ? 8.375 19.517 -19.078 1.00 80.88 75 ILE A N 1
ATOM 574 C CA . ILE A 1 75 ? 8.316 18.927 -20.424 1.00 80.88 75 ILE A CA 1
ATOM 575 C C . ILE A 1 75 ? 9.600 18.146 -20.712 1.00 80.88 75 ILE A C 1
ATOM 577 O O . ILE A 1 75 ? 9.534 16.987 -21.138 1.00 80.88 75 ILE A O 1
ATOM 581 N N . GLY A 1 76 ? 10.765 18.733 -20.416 1.00 84.62 76 GLY A N 1
ATOM 582 C CA . GLY A 1 76 ? 12.061 18.072 -20.593 1.00 84.62 76 GLY A CA 1
ATOM 583 C C . GLY A 1 76 ? 12.170 16.767 -19.795 1.00 84.62 76 GLY A C 1
ATOM 584 O O . GLY A 1 76 ? 12.580 15.734 -20.332 1.00 84.62 76 GLY A O 1
ATOM 585 N N . GLN A 1 77 ? 11.717 16.767 -18.537 1.00 85.50 77 GLN A N 1
ATOM 586 C CA . GLN A 1 77 ? 11.691 15.559 -17.704 1.00 85.50 77 GLN A CA 1
ATOM 587 C C . GLN A 1 77 ? 10.718 14.499 -18.240 1.00 85.50 77 GLN A C 1
ATOM 589 O O . GLN A 1 77 ? 11.042 13.310 -18.251 1.00 85.50 77 GLN A O 1
ATOM 594 N N . SER A 1 78 ? 9.540 14.907 -18.719 1.00 84.44 78 SER A N 1
ATOM 595 C CA . SER A 1 78 ? 8.549 13.997 -19.305 1.00 84.44 78 SER A CA 1
ATOM 596 C C . SER A 1 78 ? 9.083 13.290 -20.557 1.00 84.44 78 SER A C 1
ATOM 598 O O . SER A 1 78 ? 8.974 12.064 -20.667 1.00 84.44 78 SER A O 1
ATOM 600 N N . LEU A 1 79 ? 9.726 14.030 -21.467 1.00 86.31 79 LEU A N 1
ATOM 601 C CA . LEU A 1 79 ? 10.340 13.473 -22.678 1.00 86.31 79 LEU A CA 1
ATOM 602 C C . LEU A 1 79 ? 11.508 12.538 -22.348 1.00 86.31 79 LEU A C 1
ATOM 604 O O . LEU A 1 79 ? 11.567 11.425 -22.872 1.00 86.31 79 LEU A O 1
ATOM 608 N N . SER A 1 80 ? 12.381 12.943 -21.422 1.00 90.12 80 SER A N 1
ATOM 609 C CA . SER A 1 80 ? 13.493 12.111 -20.948 1.00 90.12 80 SER A CA 1
ATOM 610 C C . SER A 1 80 ? 13.000 10.785 -20.357 1.00 90.12 80 SER A C 1
ATOM 612 O O . SER A 1 80 ? 13.489 9.711 -20.713 1.00 90.12 80 SER A O 1
ATOM 614 N N . ASN A 1 81 ? 11.953 10.827 -19.530 1.00 90.75 81 ASN A N 1
ATOM 615 C CA . ASN A 1 81 ? 11.347 9.630 -18.950 1.00 90.75 81 ASN A CA 1
ATOM 616 C C . ASN A 1 81 ? 10.734 8.707 -20.011 1.00 90.75 81 ASN A C 1
ATOM 618 O O . ASN A 1 81 ? 10.926 7.492 -19.945 1.00 90.75 81 ASN A O 1
ATOM 622 N N . ARG A 1 82 ? 10.036 9.256 -21.016 1.00 90.25 82 ARG A N 1
ATOM 623 C CA . ARG A 1 82 ? 9.514 8.457 -22.139 1.00 90.25 82 ARG A CA 1
ATOM 624 C C . ARG A 1 82 ? 10.636 7.787 -22.924 1.00 90.25 82 ARG A C 1
ATOM 626 O O . ARG A 1 82 ? 10.525 6.601 -23.221 1.00 90.25 82 ARG A O 1
ATOM 633 N N . PHE A 1 83 ? 11.713 8.513 -23.214 1.00 93.19 83 PHE A N 1
ATOM 634 C CA . PHE A 1 83 ? 12.862 7.972 -23.937 1.00 93.19 83 PHE A CA 1
ATOM 635 C C . PHE A 1 83 ? 13.557 6.851 -23.153 1.00 93.19 83 PHE A C 1
ATOM 637 O O . PHE A 1 83 ? 13.877 5.810 -23.723 1.00 93.19 83 PHE A O 1
ATOM 644 N N . ARG A 1 84 ? 13.719 7.006 -21.831 1.00 93.88 84 ARG A N 1
ATOM 645 C CA . ARG A 1 84 ? 14.251 5.952 -20.947 1.00 93.88 84 ARG A CA 1
ATOM 646 C C . ARG A 1 84 ? 13.397 4.686 -20.980 1.00 93.88 84 ARG A C 1
ATOM 648 O O . ARG A 1 84 ? 13.926 3.616 -21.264 1.00 93.88 84 ARG A O 1
ATOM 655 N N . MET A 1 85 ? 12.085 4.814 -20.772 1.00 94.06 85 MET A N 1
ATOM 656 C CA . MET A 1 85 ? 11.163 3.671 -20.824 1.00 94.06 85 MET A CA 1
ATOM 657 C C . MET A 1 85 ? 11.166 2.989 -22.195 1.00 94.06 85 MET A C 1
ATOM 659 O O . MET A 1 85 ? 11.172 1.762 -22.279 1.00 94.06 85 MET A O 1
ATOM 663 N N . TRP A 1 86 ? 11.196 3.777 -23.272 1.00 92.31 86 TRP A N 1
ATOM 664 C CA . TRP A 1 86 ? 11.278 3.248 -24.630 1.00 92.31 86 TRP A CA 1
ATOM 665 C C . TRP A 1 86 ? 12.587 2.494 -24.873 1.00 92.31 86 TRP A C 1
ATOM 667 O O . TRP A 1 86 ? 12.564 1.425 -25.475 1.00 92.31 86 TRP A O 1
ATOM 677 N N . ASN A 1 87 ? 13.713 2.996 -24.361 1.00 95.75 87 ASN A N 1
ATOM 678 C CA . ASN A 1 87 ? 15.000 2.315 -24.473 1.00 95.75 87 ASN A CA 1
ATOM 679 C C . ASN A 1 87 ? 15.018 0.971 -23.742 1.00 95.75 87 ASN A C 1
ATOM 681 O O . ASN A 1 87 ? 15.501 0.000 -24.321 1.00 95.75 87 ASN A O 1
ATOM 685 N N . TRP A 1 88 ? 14.484 0.894 -22.518 1.00 96.00 88 TRP A N 1
ATOM 686 C CA . TRP A 1 88 ? 14.364 -0.378 -21.793 1.00 96.00 88 TRP A CA 1
ATOM 687 C C . TRP A 1 88 ? 13.517 -1.383 -22.573 1.00 96.00 88 TRP A C 1
ATOM 689 O O . TRP A 1 88 ? 13.948 -2.509 -22.817 1.00 96.00 88 TRP A O 1
ATOM 699 N N . TYR A 1 89 ? 12.360 -0.939 -23.070 1.00 93.31 89 TYR A N 1
ATOM 700 C CA . TYR A 1 89 ? 11.481 -1.790 -23.863 1.00 93.31 89 TYR A CA 1
ATOM 701 C C . TYR A 1 89 ? 12.133 -2.259 -25.170 1.00 93.31 89 TYR A C 1
ATOM 703 O O . TYR A 1 89 ? 12.073 -3.441 -25.495 1.00 93.31 89 TYR A O 1
ATOM 711 N N . ARG A 1 90 ? 12.792 -1.359 -25.913 1.00 95.00 90 ARG A N 1
ATOM 712 C CA . ARG A 1 90 ? 13.476 -1.685 -27.177 1.00 95.00 90 ARG A CA 1
ATOM 713 C C . ARG A 1 90 ? 14.588 -2.716 -26.978 1.00 95.00 90 ARG A C 1
ATOM 715 O O . ARG A 1 90 ? 14.830 -3.521 -27.868 1.00 95.00 90 ARG A O 1
ATOM 722 N N . LYS A 1 91 ? 15.257 -2.687 -25.824 1.00 95.62 91 LYS A N 1
ATOM 723 C CA . LYS A 1 91 ? 16.273 -3.675 -25.436 1.00 95.62 91 LYS A CA 1
ATOM 724 C C . LYS A 1 91 ? 15.679 -5.007 -24.960 1.00 95.62 91 LYS A C 1
ATOM 726 O O . LYS A 1 91 ? 16.438 -5.926 -24.681 1.00 95.62 91 LYS A O 1
ATOM 731 N N . GLY A 1 92 ? 14.354 -5.115 -24.852 1.00 94.25 92 GLY A N 1
ATOM 732 C CA . GLY A 1 92 ? 13.685 -6.299 -24.321 1.00 94.25 92 GLY A CA 1
ATOM 733 C C . GLY A 1 92 ? 13.870 -6.479 -22.813 1.00 94.25 92 GLY A C 1
ATOM 734 O O . GLY A 1 92 ? 13.690 -7.586 -22.316 1.00 94.25 92 GLY A O 1
ATOM 735 N N . GLU A 1 93 ? 14.230 -5.422 -22.075 1.00 95.81 93 GLU A N 1
ATOM 736 C CA . GLU A 1 93 ? 14.447 -5.524 -20.631 1.00 95.81 93 GLU A CA 1
ATOM 737 C C . GLU A 1 93 ? 13.105 -5.731 -19.915 1.00 95.81 93 GLU A C 1
ATOM 739 O O . GLU A 1 93 ? 12.225 -4.870 -19.932 1.00 95.81 93 GLU A O 1
ATOM 744 N N . SER A 1 94 ? 12.919 -6.868 -19.251 1.00 94.25 94 SER A N 1
ATOM 745 C CA . SER A 1 94 ? 11.728 -7.094 -18.422 1.00 94.25 94 SER A CA 1
ATOM 746 C C . SER A 1 94 ? 11.667 -6.090 -17.259 1.00 94.25 94 SER A C 1
ATOM 748 O O . SER A 1 94 ? 12.713 -5.622 -16.803 1.00 94.25 94 SER A O 1
ATOM 750 N N . PRO A 1 95 ? 10.481 -5.778 -16.700 1.00 93.56 95 PRO A N 1
ATOM 751 C CA . PRO A 1 95 ? 10.400 -4.946 -15.502 1.00 93.56 95 PRO A CA 1
ATOM 752 C C . PRO A 1 95 ? 11.282 -5.457 -14.358 1.00 93.56 95 PRO A C 1
ATOM 754 O O . PRO A 1 95 ? 11.961 -4.658 -13.725 1.00 93.56 95 PRO A O 1
ATOM 757 N N . ARG A 1 96 ? 11.379 -6.780 -14.166 1.00 93.25 96 ARG A N 1
ATOM 758 C CA . ARG A 1 96 ? 12.306 -7.393 -13.200 1.00 93.25 96 ARG A CA 1
ATOM 759 C C . ARG A 1 96 ? 13.766 -7.015 -13.469 1.00 93.25 96 ARG A C 1
ATOM 761 O O . ARG A 1 96 ? 14.460 -6.605 -12.544 1.00 93.25 96 ARG A O 1
ATOM 768 N N . GLN A 1 97 ? 14.229 -7.110 -14.717 1.00 93.75 97 GLN A N 1
ATOM 769 C CA . GLN A 1 97 ? 15.592 -6.710 -15.095 1.00 93.75 97 GLN A CA 1
ATOM 770 C C . GLN A 1 97 ? 15.820 -5.212 -14.896 1.00 93.75 97 GLN A C 1
ATOM 772 O O . GLN A 1 97 ? 16.832 -4.826 -14.323 1.00 93.75 97 GLN A O 1
ATOM 777 N N . VAL A 1 98 ? 14.872 -4.362 -15.304 1.00 93.38 98 VAL A N 1
ATOM 778 C CA . VAL A 1 98 ? 14.994 -2.912 -15.105 1.00 93.38 98 VAL A CA 1
ATOM 779 C C . VAL A 1 98 ? 15.063 -2.580 -13.620 1.00 93.38 98 VAL A C 1
ATOM 781 O O . VAL A 1 98 ? 15.911 -1.783 -13.233 1.00 93.38 98 VAL A O 1
ATOM 784 N N . PHE A 1 99 ? 14.230 -3.204 -12.783 1.00 90.00 99 PHE A N 1
ATOM 785 C CA . PHE A 1 99 ? 14.282 -3.035 -11.332 1.00 90.00 99 PHE A CA 1
ATOM 786 C C . PHE A 1 99 ? 15.629 -3.481 -10.774 1.00 90.00 99 PHE A C 1
ATOM 788 O O . PHE A 1 99 ? 16.225 -2.736 -10.011 1.00 90.00 99 PHE A O 1
ATOM 795 N N . HIS A 1 100 ? 16.146 -4.635 -11.189 1.00 89.25 100 HIS A N 1
ATOM 796 C CA . HIS A 1 100 ? 17.452 -5.108 -10.739 1.00 89.25 100 HIS A CA 1
ATOM 797 C C . HIS A 1 100 ? 18.585 -4.145 -11.137 1.00 89.25 100 HIS A C 1
ATOM 799 O O . HIS A 1 100 ? 19.369 -3.734 -10.289 1.00 89.25 100 HIS A O 1
ATOM 805 N N . ASN A 1 101 ? 18.607 -3.712 -12.401 1.00 89.56 101 ASN A N 1
ATOM 806 C CA . ASN A 1 101 ? 19.638 -2.835 -12.964 1.00 89.56 101 ASN A CA 1
ATOM 807 C C . ASN A 1 101 ? 19.538 -1.385 -12.467 1.00 89.56 101 ASN A C 1
ATOM 809 O O . ASN A 1 101 ? 20.512 -0.639 -12.498 1.00 89.56 101 ASN A O 1
ATOM 813 N N . HIS A 1 102 ? 18.337 -0.953 -12.075 1.00 81.56 102 HIS A N 1
ATOM 814 C CA . HIS A 1 102 ? 18.048 0.427 -11.696 1.00 81.56 102 HIS A CA 1
ATOM 815 C C . HIS A 1 102 ? 17.546 0.551 -10.260 1.00 81.56 102 HIS A C 1
ATOM 817 O O . HIS A 1 102 ? 16.955 1.579 -9.925 1.00 81.56 102 HIS A O 1
ATOM 823 N N . GLN A 1 103 ? 17.789 -0.424 -9.401 1.00 72.88 103 GLN A N 1
ATOM 824 C CA . GLN A 1 103 ? 17.683 -0.212 -7.966 1.00 72.88 103 GLN A CA 1
ATOM 825 C C . GLN A 1 103 ? 18.999 0.347 -7.434 1.00 72.88 103 GLN A C 1
ATOM 827 O O . GLN A 1 103 ? 20.069 0.106 -7.984 1.00 72.88 103 GLN A O 1
ATOM 832 N N . VAL A 1 104 ? 18.889 1.176 -6.399 1.00 59.69 104 VAL A N 1
ATOM 833 C CA . VAL A 1 104 ? 20.039 1.749 -5.702 1.00 59.69 104 VAL A CA 1
ATOM 834 C C . VAL A 1 104 ? 20.650 0.619 -4.882 1.00 59.69 104 VAL A C 1
ATOM 836 O O . VAL A 1 104 ? 19.972 0.042 -4.033 1.00 59.69 104 VAL A O 1
ATOM 839 N N . GLU A 1 105 ? 21.889 0.248 -5.185 1.00 57.19 105 GLU A N 1
ATOM 840 C 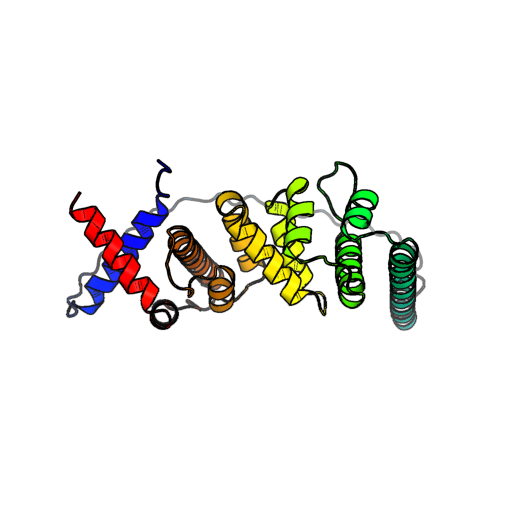CA . GLU A 1 105 ? 22.640 -0.733 -4.407 1.00 57.19 105 GLU A CA 1
ATOM 841 C C . GLU A 1 105 ? 22.672 -0.307 -2.928 1.00 57.19 105 GLU A C 1
ATOM 843 O O . GLU A 1 105 ? 23.115 0.788 -2.590 1.00 57.19 105 GLU A O 1
ATOM 848 N N . GLY A 1 106 ? 22.156 -1.166 -2.047 1.00 60.47 106 GLY A N 1
ATOM 849 C CA . GLY A 1 106 ? 22.501 -1.213 -0.622 1.00 60.47 106 GLY A CA 1
ATOM 850 C C . GLY A 1 106 ? 21.990 -0.113 0.316 1.00 60.47 106 GLY A C 1
ATOM 851 O O . GLY A 1 106 ? 22.087 -0.298 1.523 1.00 60.47 106 GLY A O 1
ATOM 852 N N . THR A 1 107 ? 21.434 1.007 -0.158 1.00 65.25 107 THR A N 1
ATOM 853 C CA . THR A 1 107 ? 21.101 2.130 0.750 1.00 65.25 107 THR A CA 1
ATOM 854 C C . THR A 1 107 ? 19.740 2.024 1.438 1.00 65.25 107 THR A C 1
ATOM 856 O O . THR A 1 107 ? 19.419 2.868 2.271 1.00 65.25 107 THR A O 1
ATOM 859 N N . GLY A 1 108 ? 18.898 1.052 1.065 1.00 73.69 108 GLY A N 1
ATOM 860 C CA . GLY A 1 108 ? 17.515 0.960 1.556 1.00 73.69 108 GLY A CA 1
ATOM 861 C C . GLY A 1 108 ? 16.628 2.153 1.158 1.00 73.69 108 GLY A C 1
ATOM 862 O O . GLY A 1 108 ? 15.483 2.241 1.593 1.00 73.69 108 GLY A O 1
ATOM 863 N N . HIS A 1 109 ? 17.130 3.072 0.321 1.00 81.81 109 HIS A N 1
ATOM 864 C CA . HIS A 1 109 ? 16.436 4.293 -0.071 1.00 81.81 109 HIS A CA 1
ATOM 865 C C . HIS A 1 109 ? 16.145 4.305 -1.574 1.00 81.81 109 HIS A C 1
ATOM 867 O O . HIS A 1 109 ? 17.050 4.244 -2.409 1.00 81.81 109 HIS A O 1
ATOM 873 N N . ILE A 1 110 ? 14.866 4.436 -1.930 1.00 84.88 110 ILE A N 1
ATOM 874 C CA . ILE A 1 110 ? 14.421 4.659 -3.306 1.00 84.88 110 ILE A CA 1
ATOM 875 C C . ILE A 1 110 ? 13.936 6.105 -3.441 1.00 84.88 110 ILE A C 1
ATOM 877 O O . ILE A 1 110 ? 12.982 6.517 -2.784 1.00 84.88 110 ILE A O 1
ATOM 881 N N . ASP A 1 111 ? 14.551 6.852 -4.362 1.00 90.25 111 ASP A N 1
ATOM 882 C CA . ASP A 1 111 ? 14.042 8.160 -4.779 1.00 90.25 111 ASP A CA 1
ATOM 883 C C . ASP A 1 111 ? 12.629 8.029 -5.375 1.00 90.25 111 ASP A C 1
ATOM 885 O O . ASP A 1 111 ? 12.374 7.199 -6.254 1.00 90.25 111 ASP A O 1
ATOM 889 N N . PHE A 1 112 ? 11.710 8.892 -4.937 1.00 93.06 112 PHE A N 1
ATOM 890 C CA . PHE A 1 112 ? 10.305 8.820 -5.338 1.00 93.06 112 PHE A CA 1
ATOM 891 C C . PHE A 1 112 ? 10.107 9.000 -6.850 1.00 93.06 112 PHE A C 1
ATOM 893 O O . PHE A 1 112 ? 9.302 8.285 -7.449 1.00 93.06 112 PHE A O 1
ATOM 900 N N . LYS A 1 113 ? 10.844 9.914 -7.501 1.00 92.81 113 LYS A N 1
ATOM 901 C CA . LYS A 1 113 ? 10.710 10.139 -8.954 1.00 92.81 113 LYS A CA 1
ATOM 902 C C . LYS A 1 113 ? 11.151 8.900 -9.730 1.00 92.81 113 LYS A C 1
ATOM 904 O O . LYS A 1 113 ? 10.492 8.510 -10.696 1.00 92.81 113 LYS A O 1
ATOM 909 N N . ARG A 1 114 ? 12.230 8.253 -9.285 1.00 91.62 114 ARG A N 1
ATOM 910 C CA . ARG A 1 114 ? 12.706 6.979 -9.832 1.00 91.62 114 ARG A CA 1
ATOM 911 C C . ARG A 1 114 ? 11.692 5.856 -9.618 1.00 91.62 114 ARG A C 1
ATOM 913 O O . ARG A 1 114 ? 11.397 5.137 -10.568 1.00 91.62 114 ARG A O 1
ATOM 920 N N . ALA A 1 115 ? 11.110 5.749 -8.425 1.00 94.38 115 ALA A N 1
ATOM 921 C CA . ALA A 1 115 ? 10.069 4.768 -8.119 1.00 94.38 115 ALA A CA 1
ATOM 922 C C . ALA A 1 115 ? 8.852 4.922 -9.052 1.00 94.38 115 ALA A C 1
ATOM 924 O O . ALA A 1 115 ? 8.387 3.952 -9.648 1.00 94.38 115 ALA A O 1
ATOM 925 N N . VAL A 1 116 ? 8.396 6.161 -9.270 1.00 95.44 116 VAL A N 1
ATOM 926 C CA . VAL A 1 116 ? 7.306 6.472 -10.209 1.00 95.44 116 VAL A CA 1
ATOM 927 C C . VAL A 1 116 ? 7.672 6.102 -11.648 1.00 95.44 116 VAL A C 1
ATOM 929 O O . VAL A 1 116 ? 6.830 5.574 -12.375 1.00 95.44 116 VAL A O 1
ATOM 932 N N . LEU A 1 117 ? 8.909 6.362 -12.084 1.00 94.75 117 LEU A N 1
ATOM 933 C CA . LEU A 1 117 ? 9.371 5.980 -13.422 1.00 94.75 117 LEU A CA 1
ATOM 934 C C . LEU A 1 117 ? 9.337 4.458 -13.618 1.00 94.75 117 LEU A C 1
ATOM 936 O O . LEU A 1 117 ? 8.860 3.988 -14.651 1.00 94.75 117 LEU A O 1
ATOM 940 N N . LEU A 1 118 ? 9.789 3.700 -12.618 1.00 94.94 118 LEU A N 1
ATOM 941 C CA . LEU A 1 118 ? 9.743 2.239 -12.626 1.00 94.94 118 LEU A CA 1
ATOM 942 C C . LEU A 1 118 ? 8.299 1.719 -12.699 1.00 94.94 118 LEU A C 1
ATOM 944 O O . LEU A 1 118 ? 8.002 0.861 -13.528 1.00 94.94 118 LEU A O 1
ATOM 948 N N . MET A 1 119 ? 7.373 2.298 -11.928 1.00 95.94 119 MET A N 1
ATOM 949 C CA . MET A 1 119 ? 5.950 1.936 -12.001 1.00 95.94 119 MET A CA 1
ATOM 950 C C . MET A 1 119 ? 5.329 2.254 -13.363 1.00 95.94 119 MET A C 1
ATOM 952 O O . MET A 1 119 ? 4.597 1.439 -13.926 1.00 95.94 119 MET A O 1
ATOM 956 N N . LYS A 1 120 ? 5.653 3.411 -13.949 1.00 95.12 120 LYS A N 1
ATOM 957 C CA . LYS A 1 120 ? 5.204 3.756 -15.306 1.00 95.12 120 LYS A CA 1
ATOM 958 C C . LYS A 1 120 ? 5.742 2.774 -16.344 1.00 95.12 120 LYS A C 1
ATOM 960 O O . LYS A 1 120 ? 5.014 2.424 -17.272 1.00 95.12 120 LYS A O 1
ATOM 965 N N . TYR A 1 121 ? 6.972 2.295 -16.167 1.00 95.75 121 TYR A N 1
ATOM 966 C CA . TYR A 1 121 ? 7.534 1.266 -17.032 1.00 95.75 121 TYR A CA 1
ATOM 967 C C . TYR A 1 121 ? 6.795 -0.069 -16.909 1.00 95.75 121 TYR A C 1
ATOM 969 O O . TYR A 1 121 ? 6.455 -0.666 -17.927 1.00 95.75 121 TYR A O 1
ATOM 977 N N . VAL A 1 122 ? 6.470 -0.501 -15.688 1.00 95.12 122 VAL A N 1
ATOM 978 C CA . VAL A 1 122 ? 5.659 -1.706 -15.446 1.00 95.12 122 VAL A CA 1
ATOM 979 C C . VAL A 1 122 ? 4.321 -1.617 -16.186 1.00 95.12 122 VAL A C 1
ATOM 981 O O . VAL A 1 122 ? 3.967 -2.519 -16.945 1.00 95.12 122 VAL A O 1
ATOM 984 N N . HIS A 1 123 ? 3.603 -0.499 -16.047 1.00 95.06 123 HIS A N 1
ATOM 985 C CA . HIS A 1 123 ? 2.341 -0.261 -16.759 1.00 95.06 123 HIS A CA 1
ATOM 986 C C . HIS A 1 123 ? 2.515 -0.255 -18.284 1.00 95.06 123 HIS A C 1
ATOM 988 O O . HIS A 1 123 ? 1.693 -0.819 -19.010 1.00 95.06 123 HIS A O 1
ATOM 994 N N . TYR A 1 124 ? 3.594 0.353 -18.784 1.00 93.81 124 TYR A N 1
ATOM 995 C CA . TYR A 1 124 ? 3.926 0.354 -20.208 1.00 93.81 124 TYR A CA 1
ATOM 996 C C . TYR A 1 124 ? 4.179 -1.066 -20.742 1.00 93.81 124 TYR A C 1
ATOM 998 O O . TYR A 1 124 ? 3.632 -1.440 -21.781 1.00 93.81 124 TYR A O 1
ATOM 1006 N N . ALA A 1 125 ? 4.945 -1.877 -20.010 1.00 93.62 125 ALA A N 1
ATOM 1007 C CA . ALA A 1 125 ? 5.252 -3.260 -20.360 1.00 93.62 125 ALA A CA 1
ATOM 1008 C C . ALA A 1 125 ? 3.993 -4.153 -20.350 1.00 93.62 125 ALA A C 1
ATOM 1010 O O . ALA A 1 125 ? 3.777 -4.912 -21.298 1.00 93.62 125 ALA A O 1
ATOM 1011 N N . ARG A 1 126 ? 3.101 -3.988 -19.359 1.00 93.81 126 ARG A N 1
ATOM 1012 C CA . ARG A 1 126 ? 1.801 -4.691 -19.288 1.00 93.81 126 ARG A CA 1
ATOM 1013 C C . ARG A 1 126 ? 0.944 -4.455 -20.526 1.00 93.81 126 ARG A C 1
ATOM 1015 O O . ARG A 1 126 ? 0.437 -5.400 -21.124 1.00 93.81 126 ARG A O 1
ATOM 1022 N N . ARG A 1 127 ? 0.834 -3.197 -20.974 1.00 93.75 127 ARG A N 1
ATOM 1023 C CA . ARG A 1 127 ? 0.092 -2.837 -22.201 1.00 93.75 127 ARG A CA 1
ATOM 1024 C C . ARG A 1 127 ? 0.667 -3.492 -23.460 1.00 93.75 127 ARG A C 1
ATOM 1026 O O . ARG A 1 127 ? -0.031 -3.618 -24.460 1.00 93.75 127 ARG A O 1
ATOM 1033 N N . ARG A 1 128 ? 1.931 -3.920 -23.416 1.00 92.75 128 ARG A N 1
ATOM 1034 C CA . ARG A 1 128 ? 2.631 -4.653 -24.480 1.00 92.75 128 ARG A CA 1
ATOM 1035 C C . ARG A 1 128 ? 2.661 -6.168 -24.247 1.00 92.75 128 ARG A C 1
ATOM 1037 O O . ARG A 1 128 ? 3.445 -6.850 -24.896 1.00 92.75 128 ARG A O 1
ATOM 1044 N N . LYS A 1 129 ? 1.790 -6.687 -23.372 1.00 93.12 129 LYS A N 1
ATOM 1045 C CA . LYS A 1 129 ? 1.638 -8.117 -23.054 1.00 93.12 129 LYS A CA 1
ATOM 1046 C C . LYS A 1 129 ? 2.874 -8.756 -22.408 1.00 93.12 129 LYS A C 1
ATOM 1048 O O . LYS A 1 129 ? 3.032 -9.970 -22.473 1.00 93.12 129 LYS A O 1
ATOM 1053 N N . VAL A 1 130 ? 3.736 -7.964 -21.766 1.00 91.19 130 VAL A N 1
ATOM 1054 C CA . VAL A 1 130 ? 4.782 -8.511 -20.892 1.00 91.19 130 VAL A CA 1
ATOM 1055 C C . VAL A 1 130 ? 4.132 -8.833 -19.542 1.00 91.19 130 VAL A C 1
ATOM 1057 O O . VAL A 1 130 ? 3.624 -7.906 -18.901 1.00 91.19 130 VAL A O 1
ATOM 1060 N N . PRO A 1 131 ? 4.100 -10.107 -19.109 1.00 88.44 131 PRO A N 1
ATOM 1061 C CA . PRO A 1 131 ? 3.451 -10.489 -17.862 1.00 88.44 131 PRO A CA 1
ATOM 1062 C C . PRO A 1 131 ? 4.236 -9.921 -16.679 1.00 88.44 131 PRO A C 1
ATOM 1064 O O . PRO A 1 131 ? 5.401 -10.254 -16.462 1.00 88.44 131 PRO A O 1
ATOM 1067 N N . PHE A 1 132 ? 3.599 -9.022 -15.937 1.00 91.38 132 PHE A N 1
ATOM 1068 C CA . PHE A 1 132 ? 4.127 -8.450 -14.706 1.00 91.38 132 PHE A CA 1
ATOM 1069 C C . PHE A 1 132 ? 2.961 -7.875 -13.918 1.00 91.38 132 PHE A C 1
ATOM 1071 O O . PHE A 1 132 ? 2.241 -7.053 -14.474 1.00 91.38 132 PHE A O 1
ATOM 1078 N N . ASP A 1 133 ? 2.748 -8.262 -12.669 1.00 94.00 133 ASP A N 1
ATOM 1079 C CA . ASP A 1 133 ? 1.642 -7.766 -11.842 1.00 94.00 133 ASP A CA 1
ATOM 1080 C C . ASP A 1 133 ? 2.154 -6.905 -10.678 1.00 94.00 133 ASP A C 1
ATOM 1082 O O . ASP A 1 133 ? 3.347 -6.608 -10.585 1.00 94.00 133 ASP A O 1
ATOM 1086 N N . ASP A 1 134 ? 1.233 -6.343 -9.895 1.00 96.44 134 ASP A N 1
ATOM 1087 C CA . ASP A 1 134 ? 1.573 -5.452 -8.779 1.00 96.44 134 ASP A CA 1
ATOM 1088 C C . ASP A 1 134 ? 2.163 -6.238 -7.599 1.00 96.44 134 ASP A C 1
ATOM 1090 O O . ASP A 1 134 ? 3.022 -5.726 -6.884 1.00 96.44 134 ASP A O 1
ATOM 1094 N N . VAL A 1 135 ? 1.767 -7.503 -7.450 1.00 95.94 135 VAL A N 1
ATOM 1095 C CA . VAL A 1 135 ? 2.281 -8.432 -6.437 1.00 95.94 135 VAL A CA 1
ATOM 1096 C C . VAL A 1 135 ? 3.778 -8.675 -6.638 1.00 95.94 135 VAL A C 1
ATOM 1098 O O . VAL A 1 135 ? 4.566 -8.471 -5.717 1.00 95.94 135 VAL A O 1
ATOM 1101 N N . ALA A 1 136 ? 4.198 -8.988 -7.865 1.00 95.12 136 ALA A N 1
ATOM 1102 C CA . ALA A 1 136 ? 5.602 -9.184 -8.203 1.00 95.12 136 ALA A CA 1
ATOM 1103 C C . ALA A 1 136 ? 6.439 -7.913 -7.989 1.00 95.12 136 ALA A C 1
ATOM 1105 O O . ALA A 1 136 ? 7.603 -8.002 -7.602 1.00 95.12 136 ALA A O 1
ATOM 1106 N N . VAL A 1 137 ? 5.867 -6.725 -8.227 1.00 94.69 137 VAL A N 1
ATOM 1107 C CA . VAL A 1 137 ? 6.530 -5.447 -7.912 1.00 94.69 137 VAL A CA 1
ATOM 1108 C C . VAL A 1 137 ? 6.751 -5.307 -6.408 1.00 94.69 137 VAL A C 1
ATOM 1110 O O . VAL A 1 137 ? 7.871 -5.010 -5.989 1.00 94.69 137 VAL A O 1
ATOM 1113 N N . ALA A 1 138 ? 5.699 -5.513 -5.614 1.00 96.31 138 ALA A N 1
ATOM 1114 C CA . ALA A 1 138 ? 5.765 -5.393 -4.165 1.00 96.31 138 ALA A CA 1
ATOM 1115 C C . ALA A 1 138 ? 6.777 -6.378 -3.567 1.00 96.31 138 ALA A C 1
ATOM 1117 O O . ALA A 1 138 ? 7.605 -5.966 -2.759 1.00 96.31 138 ALA A O 1
ATOM 1118 N N . ASP A 1 139 ? 6.778 -7.632 -4.026 1.00 95.19 139 ASP A N 1
ATOM 1119 C CA . ASP A 1 139 ? 7.719 -8.663 -3.582 1.00 95.19 139 ASP A CA 1
ATOM 1120 C C . ASP A 1 139 ? 9.174 -8.284 -3.848 1.00 95.19 139 ASP A C 1
ATOM 1122 O O . ASP A 1 139 ? 9.996 -8.311 -2.936 1.00 95.19 139 ASP A O 1
ATOM 1126 N N . MET A 1 140 ? 9.492 -7.852 -5.071 1.00 92.88 140 MET A N 1
ATOM 1127 C CA . MET A 1 140 ? 10.857 -7.444 -5.422 1.00 92.88 140 MET A CA 1
ATOM 1128 C C . MET A 1 140 ? 11.369 -6.270 -4.586 1.00 92.88 140 MET A C 1
ATOM 1130 O O . MET A 1 140 ? 12.575 -6.119 -4.397 1.00 92.88 140 MET A O 1
ATOM 1134 N N . TRP A 1 141 ? 10.480 -5.381 -4.151 1.00 93.56 141 TRP A N 1
ATOM 1135 C CA . TRP A 1 141 ? 10.860 -4.291 -3.264 1.00 93.56 141 TRP A CA 1
ATOM 1136 C C . TRP A 1 141 ? 10.963 -4.747 -1.810 1.00 93.56 141 TRP A C 1
ATOM 1138 O O . TRP A 1 141 ? 11.918 -4.358 -1.139 1.00 93.56 141 TRP A O 1
ATOM 1148 N N . ALA A 1 142 ? 10.058 -5.612 -1.350 1.00 94.19 142 ALA A N 1
ATOM 1149 C CA . ALA A 1 142 ? 10.083 -6.187 -0.005 1.00 94.19 142 ALA A CA 1
ATOM 1150 C C . ALA A 1 142 ? 11.304 -7.087 0.242 1.00 94.19 142 ALA A C 1
ATOM 1152 O O . ALA A 1 142 ? 11.759 -7.206 1.373 1.00 94.19 142 ALA A O 1
ATOM 1153 N N . GLU A 1 143 ? 11.891 -7.667 -0.809 1.00 92.06 143 GLU A N 1
ATOM 1154 C CA . GLU A 1 143 ? 13.157 -8.412 -0.731 1.00 92.06 143 GLU A CA 1
ATOM 1155 C C . GLU A 1 143 ? 14.343 -7.565 -0.228 1.00 92.06 143 GLU A C 1
ATOM 1157 O O . GLU A 1 143 ? 15.375 -8.120 0.147 1.00 92.06 143 GLU A O 1
ATOM 1162 N N . ARG A 1 144 ? 14.251 -6.229 -0.276 1.00 89.62 144 ARG A N 1
ATOM 1163 C CA . ARG A 1 144 ? 15.403 -5.334 -0.058 1.00 89.62 144 ARG A CA 1
ATOM 1164 C C . ARG A 1 144 ? 15.111 -4.119 0.808 1.00 89.62 144 ARG A C 1
ATOM 1166 O O . ARG A 1 144 ? 16.040 -3.508 1.329 1.00 89.62 144 ARG A O 1
ATOM 1173 N N . ILE A 1 145 ? 13.851 -3.718 0.896 1.00 92.06 145 ILE A N 1
ATOM 1174 C CA . ILE A 1 145 ? 13.416 -2.513 1.591 1.00 92.06 145 ILE A CA 1
ATOM 1175 C C . ILE A 1 145 ? 12.381 -2.940 2.611 1.00 92.06 145 ILE A C 1
ATOM 1177 O O . ILE A 1 145 ? 11.459 -3.691 2.298 1.00 92.06 145 ILE A O 1
ATOM 1181 N N . SER A 1 146 ? 12.549 -2.452 3.832 1.00 93.62 146 SER A N 1
ATOM 1182 C CA . SER A 1 146 ? 11.686 -2.847 4.927 1.00 93.62 146 SER A CA 1
ATOM 1183 C C . SER A 1 146 ? 10.254 -2.311 4.735 1.00 93.62 146 SER A C 1
ATOM 1185 O O . SER A 1 146 ? 10.058 -1.247 4.121 1.00 93.62 146 SER A O 1
ATOM 1187 N N . PRO A 1 147 ? 9.232 -3.023 5.242 1.00 94.38 147 PRO A N 1
ATOM 1188 C CA . PRO A 1 147 ? 7.840 -2.592 5.148 1.00 94.38 147 PRO A CA 1
ATOM 1189 C C . PRO A 1 147 ? 7.584 -1.173 5.671 1.00 94.38 147 PRO A C 1
ATOM 1191 O O . PRO A 1 147 ? 6.773 -0.449 5.092 1.00 94.38 147 PRO A O 1
ATOM 1194 N N . GLU A 1 148 ? 8.323 -0.730 6.690 1.00 94.12 148 GLU A N 1
ATOM 1195 C CA . GLU A 1 148 ? 8.214 0.610 7.280 1.00 94.12 148 GLU A CA 1
ATOM 1196 C C . GLU A 1 148 ? 8.508 1.725 6.266 1.00 94.12 148 GLU A C 1
ATOM 1198 O O . GLU A 1 148 ? 7.945 2.815 6.363 1.00 94.12 148 GLU A O 1
ATOM 1203 N N . ILE A 1 149 ? 9.365 1.458 5.275 1.00 94.25 149 ILE A N 1
ATOM 1204 C CA . ILE A 1 149 ? 9.688 2.395 4.190 1.00 94.25 149 ILE A CA 1
ATOM 1205 C C . ILE A 1 149 ? 8.748 2.185 2.996 1.00 94.25 149 ILE A C 1
ATOM 1207 O O . ILE A 1 149 ? 8.333 3.152 2.348 1.00 94.25 149 ILE A O 1
ATOM 1211 N N . LEU A 1 150 ? 8.393 0.935 2.685 1.00 95.75 150 LEU A N 1
ATOM 1212 C CA . LEU A 1 150 ? 7.562 0.618 1.520 1.00 95.75 150 LEU A CA 1
ATOM 1213 C C . LEU A 1 150 ? 6.114 1.068 1.666 1.00 95.75 150 LEU A C 1
ATOM 1215 O O . LEU A 1 150 ? 5.544 1.580 0.705 1.00 95.75 150 LEU A O 1
ATOM 1219 N N . VAL A 1 151 ? 5.525 0.924 2.850 1.00 96.88 151 VAL A N 1
ATOM 1220 C CA . VAL A 1 151 ? 4.142 1.335 3.107 1.00 96.88 151 VAL A CA 1
ATOM 1221 C C . VAL A 1 151 ? 3.904 2.817 2.775 1.00 96.88 151 VAL A C 1
ATOM 1223 O O . VAL A 1 151 ? 3.050 3.095 1.923 1.00 96.88 151 VAL A O 1
ATOM 1226 N N . PRO A 1 152 ? 4.654 3.787 3.339 1.00 96.75 152 PRO A N 1
ATOM 1227 C CA . PRO A 1 152 ? 4.462 5.195 2.997 1.00 96.75 152 PRO A CA 1
ATOM 1228 C C . PRO A 1 152 ? 4.827 5.498 1.538 1.00 96.75 152 PRO A C 1
ATOM 1230 O O . PRO A 1 152 ? 4.192 6.353 0.916 1.00 96.75 152 PRO A O 1
ATOM 1233 N N . LEU A 1 153 ? 5.800 4.787 0.951 1.00 96.50 153 LEU A N 1
ATOM 1234 C CA . LEU A 1 153 ? 6.128 4.917 -0.471 1.00 96.50 153 LEU A CA 1
ATOM 1235 C C . LEU A 1 153 ? 4.938 4.528 -1.361 1.00 96.50 153 LEU A C 1
ATOM 1237 O O . LEU A 1 153 ? 4.576 5.284 -2.266 1.00 96.50 153 LEU A O 1
ATOM 1241 N N . PHE A 1 154 ? 4.316 3.377 -1.104 1.00 97.50 154 PHE A N 1
ATOM 1242 C CA . PHE A 1 154 ? 3.183 2.894 -1.893 1.00 97.50 154 PHE A CA 1
ATOM 1243 C C . PHE A 1 154 ? 1.979 3.786 -1.678 1.00 97.50 154 PHE A C 1
ATOM 1245 O O . PHE A 1 154 ? 1.338 4.182 -2.646 1.00 97.50 154 PHE A O 1
ATOM 1252 N N . HIS A 1 155 ? 1.731 4.207 -0.442 1.00 97.69 155 HIS A N 1
ATOM 1253 C CA . HIS A 1 155 ? 0.689 5.178 -0.163 1.00 97.69 155 HIS A CA 1
ATOM 1254 C C . HIS A 1 155 ? 0.878 6.468 -0.976 1.00 97.69 155 HIS A C 1
ATOM 1256 O O . HIS A 1 155 ? -0.058 6.953 -1.612 1.00 97.69 155 HIS A O 1
ATOM 1262 N N . LYS A 1 156 ? 2.113 6.979 -1.068 1.00 97.19 156 LYS A N 1
ATOM 1263 C CA . LYS A 1 156 ? 2.432 8.173 -1.861 1.00 97.19 156 LYS A CA 1
ATOM 1264 C C . LYS A 1 156 ? 2.140 7.995 -3.355 1.00 97.19 156 LYS A C 1
ATOM 1266 O O . LYS A 1 156 ? 1.791 8.974 -4.018 1.00 97.19 156 LYS A O 1
ATOM 1271 N N . PHE A 1 157 ? 2.199 6.780 -3.903 1.00 97.62 157 PHE A N 1
ATOM 1272 C CA . PHE A 1 157 ? 1.797 6.534 -5.293 1.00 97.62 157 PHE A CA 1
ATOM 1273 C C . PHE A 1 157 ? 0.319 6.774 -5.570 1.00 97.62 157 PHE A C 1
ATOM 1275 O O . PHE A 1 157 ? -0.017 7.055 -6.718 1.00 97.62 157 PHE A O 1
ATOM 1282 N N . ARG A 1 158 ? -0.555 6.764 -4.558 1.00 97.44 158 ARG A N 1
ATOM 1283 C CA . ARG A 1 158 ? -1.971 7.117 -4.743 1.00 97.44 158 ARG A CA 1
ATOM 1284 C C . ARG A 1 158 ? -2.167 8.547 -5.242 1.00 97.44 158 ARG A C 1
ATOM 1286 O O . ARG A 1 158 ? -3.150 8.817 -5.922 1.00 97.44 158 ARG A O 1
ATOM 1293 N N . SER A 1 159 ? -1.219 9.441 -4.951 1.00 96.44 159 SER A N 1
ATOM 1294 C CA . SER A 1 159 ? -1.220 10.817 -5.469 1.00 96.44 159 SER A CA 1
ATOM 1295 C C . SER A 1 159 ? -0.822 10.915 -6.950 1.00 96.44 159 SER A C 1
ATOM 1297 O O . SER A 1 159 ? -1.003 11.956 -7.580 1.00 96.44 159 SER A O 1
ATOM 1299 N N . VAL A 1 160 ? -0.274 9.842 -7.530 1.00 95.94 160 VAL A N 1
ATOM 1300 C CA . VAL A 1 160 ? 0.171 9.811 -8.923 1.00 95.94 160 VAL A CA 1
ATOM 1301 C C . VAL A 1 160 ? -0.951 9.272 -9.802 1.00 95.94 160 VAL A C 1
ATOM 1303 O O . VAL A 1 160 ? -1.391 8.131 -9.654 1.00 95.94 160 VAL A O 1
ATOM 1306 N N . ASN A 1 161 ? -1.382 10.088 -10.766 1.00 94.88 161 ASN A N 1
ATOM 1307 C CA . ASN A 1 161 ? -2.436 9.710 -11.703 1.00 94.88 161 ASN A CA 1
ATOM 1308 C C . ASN A 1 161 ? -2.113 8.372 -12.402 1.00 94.88 161 ASN A C 1
ATOM 1310 O O . ASN A 1 161 ? -1.027 8.196 -12.963 1.00 94.88 161 ASN A O 1
ATOM 1314 N N . GLY A 1 162 ? -3.068 7.441 -12.358 1.00 94.62 162 GLY A N 1
ATOM 1315 C CA . GLY A 1 162 ? -2.957 6.100 -12.931 1.00 94.62 162 GLY A CA 1
ATOM 1316 C C . GLY A 1 162 ? -2.224 5.062 -12.073 1.00 94.62 162 GLY A C 1
ATOM 1317 O O . GLY A 1 162 ? -2.098 3.928 -12.524 1.00 94.62 162 GLY A O 1
ATOM 1318 N N . LEU A 1 163 ? -1.747 5.408 -10.868 1.00 97.00 163 LEU A N 1
ATOM 1319 C CA . LEU A 1 163 ? -1.070 4.461 -9.964 1.00 97.00 163 LEU A CA 1
ATOM 1320 C C . LEU A 1 163 ? -1.858 4.123 -8.692 1.00 97.00 163 LEU A C 1
ATOM 1322 O O . LEU A 1 163 ? -1.383 3.303 -7.912 1.00 97.00 163 LEU A O 1
ATOM 1326 N N . LYS A 1 164 ? -3.046 4.705 -8.480 1.00 96.75 164 LYS A N 1
ATOM 1327 C CA . LYS A 1 164 ? -3.856 4.471 -7.272 1.00 96.75 164 LYS A CA 1
ATOM 1328 C C . LYS A 1 164 ? -4.180 2.990 -7.057 1.00 96.75 164 LYS A C 1
ATOM 1330 O O . LYS A 1 164 ? -3.856 2.460 -6.003 1.00 96.75 164 LYS A O 1
ATOM 1335 N N . ASP A 1 165 ? -4.727 2.312 -8.062 1.00 96.50 165 ASP A N 1
ATOM 1336 C CA . ASP A 1 165 ? -5.117 0.904 -7.912 1.00 96.50 165 ASP A CA 1
ATOM 1337 C C . ASP A 1 165 ? -3.899 0.002 -7.671 1.00 96.50 165 ASP A C 1
ATOM 1339 O O . ASP A 1 165 ? -3.929 -0.874 -6.812 1.00 96.50 165 ASP A O 1
ATOM 1343 N N . SER A 1 166 ? -2.7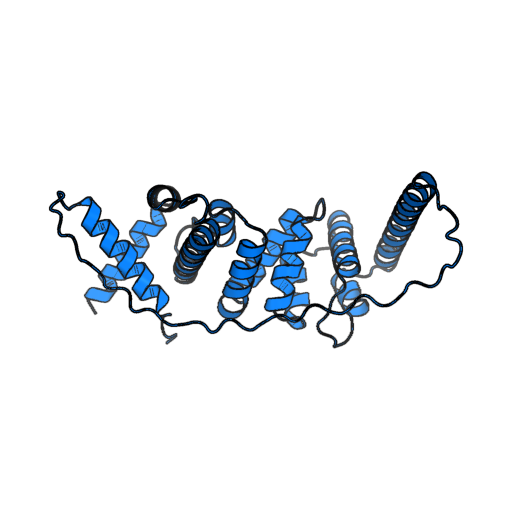85 0.265 -8.365 1.00 96.94 166 SER A N 1
ATOM 1344 C CA . SER A 1 166 ? -1.531 -0.451 -8.114 1.00 96.94 166 SER A CA 1
ATOM 1345 C C . SER A 1 166 ? -0.997 -0.200 -6.707 1.00 96.94 166 SER A C 1
ATOM 1347 O O . SER A 1 166 ? -0.530 -1.130 -6.059 1.00 96.94 166 SER A O 1
ATOM 1349 N N . ALA A 1 167 ? -1.074 1.034 -6.212 1.00 97.62 167 ALA A N 1
ATOM 1350 C CA . ALA A 1 167 ? -0.668 1.381 -4.856 1.00 97.62 167 ALA A CA 1
ATOM 1351 C C . ALA A 1 167 ? -1.501 0.656 -3.792 1.00 97.62 167 ALA A C 1
ATOM 1353 O O . ALA A 1 167 ? -0.946 0.178 -2.800 1.00 97.62 167 ALA A O 1
ATOM 1354 N N . ASP A 1 168 ? -2.813 0.571 -3.999 1.00 97.75 168 ASP A N 1
ATOM 1355 C CA . ASP A 1 168 ? -3.726 -0.123 -3.095 1.00 97.75 168 ASP A CA 1
ATOM 1356 C C . ASP A 1 168 ? -3.470 -1.640 -3.137 1.00 97.75 168 ASP A C 1
ATOM 1358 O O . ASP A 1 168 ? -3.320 -2.268 -2.090 1.00 97.75 168 ASP A O 1
ATOM 1362 N N . ASN A 1 169 ? -3.297 -2.223 -4.329 1.00 97.31 169 ASN A N 1
ATOM 1363 C CA . ASN A 1 169 ? -2.954 -3.640 -4.490 1.00 97.31 169 ASN A CA 1
ATOM 1364 C C . ASN A 1 169 ? -1.622 -3.997 -3.818 1.00 97.31 169 ASN A C 1
ATOM 1366 O O . ASN A 1 169 ? -1.539 -5.003 -3.117 1.00 97.31 169 ASN A O 1
ATOM 1370 N N . MET A 1 170 ? -0.589 -3.166 -3.986 1.00 97.69 170 MET A N 1
ATOM 1371 C CA . MET A 1 170 ? 0.714 -3.403 -3.363 1.00 97.69 170 MET A CA 1
ATOM 1372 C C . MET A 1 170 ? 0.659 -3.274 -1.833 1.00 97.69 170 MET A C 1
ATOM 1374 O O . MET A 1 170 ? 1.285 -4.072 -1.143 1.00 97.69 170 MET A O 1
ATOM 1378 N N . GLN A 1 171 ? -0.100 -2.315 -1.285 1.00 97.75 171 GLN A N 1
ATOM 1379 C CA . GLN A 1 171 ? -0.303 -2.198 0.170 1.00 97.75 171 GLN A CA 1
ATOM 1380 C C . GLN A 1 171 ? -1.056 -3.407 0.738 1.00 97.75 171 GLN A C 1
ATOM 1382 O O . GLN A 1 171 ? -0.630 -3.962 1.748 1.00 97.75 171 GLN A O 1
ATOM 1387 N N . LYS A 1 172 ? -2.138 -3.846 0.078 1.00 96.25 172 LYS A N 1
ATOM 1388 C CA . LYS A 1 172 ? -2.887 -5.054 0.466 1.00 96.25 172 LYS A CA 1
ATOM 1389 C C . LYS A 1 172 ? -2.005 -6.293 0.453 1.00 96.25 172 LYS A C 1
ATOM 1391 O O . LYS A 1 172 ? -2.041 -7.082 1.391 1.00 96.25 172 LYS A O 1
ATOM 1396 N N . HIS A 1 173 ? -1.201 -6.438 -0.598 1.00 96.44 173 HIS A N 1
ATOM 1397 C CA . HIS A 1 173 ? -0.276 -7.553 -0.738 1.00 96.44 173 HIS A CA 1
ATOM 1398 C C . HIS A 1 173 ? 0.787 -7.558 0.360 1.00 96.44 173 HIS A C 1
ATOM 1400 O O . HIS A 1 173 ? 0.971 -8.581 1.014 1.00 96.44 173 HIS A O 1
ATOM 1406 N N . LEU A 1 174 ? 1.438 -6.415 0.619 1.00 96.25 174 LEU A N 1
ATOM 1407 C CA . LEU A 1 174 ? 2.392 -6.306 1.726 1.00 96.25 174 LEU A CA 1
ATOM 1408 C C . LEU A 1 174 ? 1.742 -6.696 3.048 1.00 96.25 174 LEU A C 1
ATOM 1410 O O . LEU A 1 174 ? 2.316 -7.492 3.781 1.00 96.25 174 LEU A O 1
ATOM 1414 N N . HIS A 1 175 ? 0.542 -6.184 3.321 1.00 95.94 175 HIS A N 1
ATOM 1415 C CA . HIS A 1 175 ? -0.162 -6.493 4.556 1.00 95.94 175 HIS A CA 1
ATOM 1416 C C . HIS A 1 175 ? -0.501 -7.973 4.698 1.00 95.94 175 HIS A C 1
ATOM 1418 O O . HIS A 1 175 ? -0.235 -8.571 5.733 1.00 95.94 175 HIS A O 1
ATOM 1424 N N . SER A 1 176 ? -1.015 -8.586 3.633 1.00 93.56 176 SER A N 1
ATOM 1425 C CA . SER A 1 176 ? -1.314 -10.016 3.618 1.00 93.56 176 SER A CA 1
ATOM 1426 C C . SER A 1 176 ? -0.067 -10.883 3.798 1.00 93.56 176 SER A C 1
ATOM 1428 O O . SER A 1 176 ? -0.171 -11.982 4.335 1.00 93.56 176 SER A O 1
ATOM 1430 N N . ARG A 1 177 ? 1.091 -10.435 3.303 1.00 94.50 177 ARG A N 1
ATOM 1431 C CA . ARG A 1 177 ? 2.343 -11.198 3.354 1.00 94.50 177 ARG A CA 1
ATOM 1432 C C . ARG A 1 177 ? 3.092 -11.020 4.679 1.00 94.50 177 ARG A C 1
ATOM 1434 O O . ARG A 1 177 ? 3.727 -11.965 5.136 1.00 94.50 177 ARG A O 1
ATOM 1441 N N . PHE A 1 178 ? 3.017 -9.828 5.261 1.00 94.81 178 PHE A N 1
ATOM 1442 C CA . PHE A 1 178 ? 3.803 -9.371 6.410 1.00 94.81 178 PHE A CA 1
ATOM 1443 C C . PHE A 1 178 ? 2.907 -8.618 7.412 1.00 94.81 178 PHE A C 1
ATOM 1445 O O . PHE A 1 178 ? 3.097 -7.414 7.625 1.00 94.81 178 PHE A O 1
ATOM 1452 N N . PRO A 1 179 ? 1.853 -9.249 7.967 1.00 92.62 179 PRO A N 1
ATOM 1453 C CA . PRO A 1 179 ? 0.852 -8.539 8.766 1.00 92.62 179 PRO A CA 1
ATOM 1454 C C . PRO A 1 179 ? 1.466 -7.900 10.015 1.00 92.62 179 PRO A C 1
ATOM 1456 O O . PRO A 1 179 ? 1.167 -6.743 10.316 1.00 92.62 179 PRO A O 1
ATOM 1459 N N . ASP A 1 180 ? 2.384 -8.598 10.681 1.00 91.62 180 ASP A N 1
ATOM 1460 C CA . ASP A 1 180 ? 3.040 -8.115 11.895 1.00 91.62 180 ASP A CA 1
ATOM 1461 C C . ASP A 1 180 ? 3.951 -6.908 11.617 1.00 91.62 180 ASP A C 1
ATOM 1463 O O . ASP A 1 180 ? 3.945 -5.942 12.381 1.00 91.62 180 ASP A O 1
ATOM 1467 N N . GLU A 1 181 ? 4.685 -6.906 10.497 1.00 95.31 181 GLU A N 1
ATOM 1468 C CA . GLU A 1 181 ? 5.603 -5.812 10.154 1.00 95.31 181 GLU A CA 1
ATOM 1469 C C . GLU A 1 181 ? 4.907 -4.604 9.500 1.00 95.31 181 GLU A C 1
ATOM 1471 O O . GLU A 1 181 ? 5.414 -3.484 9.537 1.00 95.31 181 GLU A O 1
ATOM 1476 N N . THR A 1 182 ? 3.743 -4.795 8.876 1.00 96.38 182 THR A N 1
ATOM 1477 C CA . THR A 1 182 ? 3.085 -3.744 8.072 1.00 96.38 182 THR A CA 1
ATOM 1478 C C . THR A 1 182 ? 1.960 -3.014 8.786 1.00 96.38 182 THR A C 1
ATOM 1480 O O . THR A 1 182 ? 1.669 -1.872 8.423 1.00 96.38 182 THR A O 1
ATOM 1483 N N . SER A 1 183 ? 1.319 -3.636 9.778 1.00 94.94 183 SER A N 1
ATOM 1484 C CA . SER A 1 183 ? 0.099 -3.093 10.387 1.00 94.94 183 SER A CA 1
ATOM 1485 C C . SER A 1 183 ? 0.315 -1.721 11.023 1.00 94.94 183 SER A C 1
ATOM 1487 O O . SER A 1 183 ? -0.440 -0.785 10.753 1.00 94.94 183 SER A O 1
ATOM 1489 N N . GLU A 1 184 ? 1.374 -1.567 11.821 1.00 96.19 184 GLU A N 1
ATOM 1490 C CA . GLU A 1 184 ? 1.692 -0.289 12.469 1.00 96.19 184 GLU A CA 1
ATOM 1491 C C . GLU A 1 184 ? 2.098 0.793 11.451 1.00 96.19 184 GLU A C 1
ATOM 1493 O O . GLU A 1 184 ? 1.509 1.880 11.490 1.00 96.19 184 GLU A O 1
ATOM 1498 N N . PRO A 1 185 ? 3.012 0.537 10.485 1.00 97.25 185 PRO A N 1
ATOM 1499 C CA . PRO A 1 185 ? 3.289 1.493 9.413 1.00 97.25 185 PRO A CA 1
ATOM 1500 C C . PRO A 1 185 ? 2.054 1.911 8.610 1.00 97.25 185 PRO A C 1
ATOM 1502 O O . PRO A 1 185 ? 1.939 3.085 8.245 1.00 97.25 185 PRO A O 1
ATOM 1505 N N . LEU A 1 186 ? 1.125 0.988 8.333 1.00 97.12 186 LEU A N 1
ATOM 1506 C CA . LEU A 1 186 ? -0.112 1.287 7.604 1.00 97.12 186 LEU A CA 1
ATOM 1507 C C . LEU A 1 186 ? -1.012 2.217 8.409 1.00 97.12 186 LEU A C 1
ATOM 1509 O O . LEU A 1 186 ? -1.398 3.269 7.900 1.00 97.12 186 LEU A O 1
ATOM 1513 N N . ILE A 1 187 ? -1.272 1.887 9.677 1.00 97.06 187 ILE A N 1
ATOM 1514 C CA . ILE A 1 187 ? -2.066 2.728 10.580 1.00 97.06 187 ILE A CA 1
ATOM 1515 C C . ILE A 1 187 ? -1.450 4.121 10.696 1.00 97.06 187 ILE A C 1
ATOM 1517 O O . ILE A 1 187 ? -2.150 5.116 10.504 1.00 97.06 187 ILE A O 1
ATOM 1521 N N . ALA A 1 188 ? -0.143 4.210 10.952 1.00 97.56 188 ALA A N 1
ATOM 1522 C CA . ALA A 1 188 ? 0.553 5.487 11.057 1.00 97.56 188 ALA A CA 1
ATOM 1523 C C . ALA A 1 188 ? 0.422 6.308 9.764 1.00 97.56 188 ALA A C 1
ATOM 1525 O O . ALA A 1 188 ? 0.093 7.495 9.812 1.00 97.56 188 ALA A O 1
ATOM 1526 N N . THR A 1 189 ? 0.617 5.670 8.607 1.00 97.75 189 THR A N 1
ATOM 1527 C CA . THR A 1 189 ? 0.511 6.322 7.296 1.00 97.75 189 THR A CA 1
ATOM 1528 C C . THR A 1 189 ? -0.902 6.845 7.043 1.00 97.75 189 THR A C 1
ATOM 1530 O O . THR A 1 189 ? -1.059 8.023 6.729 1.00 97.75 189 THR A O 1
ATOM 1533 N N . TRP A 1 190 ? -1.929 6.016 7.240 1.00 97.88 190 TRP A N 1
ATOM 1534 C CA . TRP A 1 190 ? -3.332 6.394 7.042 1.00 97.88 190 TRP A CA 1
ATOM 1535 C C . TRP A 1 190 ? -3.789 7.488 8.008 1.00 97.88 190 TRP A C 1
ATOM 1537 O O . TRP A 1 190 ? -4.519 8.393 7.611 1.00 97.88 190 TRP A O 1
ATOM 1547 N N . LEU A 1 191 ? -3.312 7.471 9.258 1.00 96.94 191 LEU A N 1
ATOM 1548 C CA . LEU A 1 191 ? -3.593 8.540 10.214 1.00 96.94 191 LEU A CA 1
ATOM 1549 C C . LEU A 1 191 ? -2.962 9.855 9.767 1.00 96.94 191 LEU A C 1
ATOM 1551 O O . LEU A 1 191 ? -3.605 10.900 9.873 1.00 96.94 191 LEU A O 1
ATOM 1555 N N . ILE A 1 192 ? -1.713 9.837 9.287 1.00 96.31 192 ILE A N 1
ATOM 1556 C CA . ILE A 1 192 ? -1.018 11.030 8.778 1.00 96.31 192 ILE A CA 1
ATOM 1557 C C . ILE A 1 192 ? -1.783 11.630 7.600 1.00 96.31 192 ILE A C 1
ATOM 1559 O O . ILE A 1 192 ? -2.021 12.838 7.600 1.00 96.31 192 ILE A O 1
ATOM 1563 N N . THR A 1 193 ? -2.202 10.801 6.645 1.00 96.12 193 THR A N 1
ATOM 1564 C CA . THR A 1 193 ? -2.916 11.244 5.439 1.00 96.12 193 THR A CA 1
ATOM 1565 C C . THR A 1 193 ? -4.424 11.392 5.623 1.00 96.12 193 THR A C 1
ATOM 1567 O O . THR A 1 193 ? -5.108 11.837 4.706 1.00 96.12 193 THR A O 1
ATOM 1570 N N . ASN A 1 194 ? -4.920 11.129 6.834 1.00 95.75 194 ASN A N 1
ATOM 1571 C CA . ASN A 1 194 ? -6.313 11.285 7.232 1.00 95.75 194 ASN A CA 1
ATOM 1572 C C . ASN A 1 194 ? -7.287 10.471 6.365 1.00 95.75 194 ASN A C 1
ATOM 1574 O O . ASN A 1 194 ? -8.347 10.965 5.979 1.00 95.75 194 ASN A O 1
ATOM 1578 N N . GLU A 1 195 ? -6.921 9.228 6.054 1.00 96.88 195 GLU A N 1
ATOM 1579 C CA . GLU A 1 195 ? -7.799 8.315 5.322 1.00 96.88 195 GLU A CA 1
ATOM 1580 C C . GLU A 1 195 ? -9.086 8.041 6.112 1.00 96.88 195 GLU A C 1
ATOM 1582 O O . GLU A 1 195 ? -9.084 7.995 7.345 1.00 96.88 195 GLU A O 1
ATOM 1587 N N . SER A 1 196 ? -10.208 7.858 5.419 1.00 95.25 196 SER A N 1
ATOM 1588 C CA . SER A 1 196 ? -11.471 7.602 6.109 1.00 95.25 196 SER A CA 1
ATOM 1589 C C . SER A 1 196 ? -11.502 6.180 6.699 1.00 95.25 196 SER A C 1
ATOM 1591 O O . SER A 1 196 ? -10.902 5.260 6.125 1.00 95.25 196 SER A O 1
ATOM 1593 N N . PRO A 1 197 ? -12.193 5.956 7.830 1.00 96.00 197 PRO A N 1
ATOM 1594 C CA . PRO A 1 197 ? -12.416 4.616 8.369 1.00 96.00 197 PRO A CA 1
ATOM 1595 C C . PRO A 1 197 ? -12.961 3.615 7.341 1.00 96.00 197 PRO A C 1
ATOM 1597 O O . PRO A 1 197 ? -12.460 2.499 7.254 1.00 96.00 197 PRO A O 1
ATOM 1600 N N . GLU A 1 198 ? -13.902 4.007 6.486 1.00 94.69 198 GLU A N 1
ATOM 1601 C CA . GLU A 1 198 ? -14.478 3.143 5.445 1.00 94.69 198 GLU A CA 1
ATOM 1602 C C . GLU A 1 198 ? -13.424 2.697 4.427 1.00 94.69 198 GLU A C 1
ATOM 1604 O O . GLU A 1 198 ? -13.410 1.544 3.985 1.00 94.69 198 GLU A O 1
ATOM 1609 N N . PHE A 1 199 ? -12.510 3.601 4.061 1.00 95.44 199 PHE A N 1
ATOM 1610 C CA . PHE A 1 199 ? -11.394 3.260 3.190 1.00 95.44 199 PHE A CA 1
ATOM 1611 C C . PHE A 1 199 ? -10.485 2.216 3.850 1.00 95.44 199 PHE A C 1
ATOM 1613 O O . PHE A 1 199 ? -10.151 1.208 3.224 1.00 95.44 199 PHE A O 1
ATOM 1620 N N . VAL A 1 200 ? -10.117 2.426 5.116 1.00 96.81 200 VAL A N 1
ATOM 1621 C CA . VAL A 1 200 ? -9.255 1.498 5.863 1.00 96.81 200 VAL A CA 1
ATOM 1622 C C . VAL A 1 200 ? -9.931 0.140 6.051 1.00 96.81 200 VAL A C 1
ATOM 1624 O O . VAL A 1 200 ? -9.296 -0.891 5.829 1.00 96.81 200 VAL A O 1
ATOM 1627 N N . PHE A 1 201 ? -11.232 0.125 6.348 1.00 94.38 201 PHE A N 1
ATOM 1628 C CA . PHE A 1 201 ? -12.047 -1.088 6.429 1.00 94.38 201 PHE A CA 1
ATOM 1629 C C . PHE A 1 201 ? -11.957 -1.917 5.138 1.00 94.38 201 PHE A C 1
ATOM 1631 O O . PHE A 1 201 ? -11.740 -3.132 5.174 1.00 94.38 201 PHE A O 1
ATOM 1638 N N . LYS A 1 202 ? -12.052 -1.252 3.977 1.00 93.81 202 LYS A N 1
ATOM 1639 C CA . LYS A 1 202 ? -11.911 -1.884 2.658 1.00 93.81 202 LYS A CA 1
ATOM 1640 C C . LYS A 1 202 ? -10.476 -2.325 2.354 1.00 93.81 202 LYS A C 1
ATOM 1642 O O . LYS A 1 202 ? -10.283 -3.343 1.688 1.00 93.81 202 LYS A O 1
ATOM 1647 N N . MET A 1 203 ? -9.466 -1.570 2.784 1.00 95.56 203 MET A N 1
ATOM 1648 C CA . MET A 1 203 ? -8.060 -1.928 2.563 1.00 95.56 203 MET A CA 1
ATOM 1649 C C . MET A 1 203 ? -7.649 -3.168 3.343 1.00 95.56 203 MET A C 1
ATOM 1651 O O . MET A 1 203 ? -7.030 -4.062 2.775 1.00 95.56 203 MET A O 1
ATOM 1655 N N . LEU A 1 204 ? -8.063 -3.252 4.604 1.00 94.12 204 LEU A N 1
ATOM 1656 C CA . LEU A 1 204 ? -7.839 -4.412 5.465 1.00 94.12 204 LEU A CA 1
ATOM 1657 C C . LEU A 1 204 ? -8.759 -5.595 5.118 1.00 94.12 204 LEU A C 1
ATOM 1659 O O . LEU A 1 204 ? -8.657 -6.658 5.723 1.00 94.12 204 LEU A O 1
ATOM 1663 N N . SER A 1 205 ? -9.642 -5.434 4.125 1.00 91.25 205 SER A N 1
ATOM 1664 C CA . SER A 1 205 ? -10.568 -6.471 3.653 1.00 91.25 205 SER A CA 1
ATOM 1665 C C . SER A 1 205 ? -11.405 -7.071 4.791 1.00 91.25 205 SER A C 1
ATOM 1667 O O . SER A 1 205 ? -11.731 -8.255 4.777 1.00 91.25 205 SER A O 1
ATOM 1669 N N . VAL A 1 206 ? -11.761 -6.240 5.782 1.00 88.56 206 VAL A N 1
ATOM 1670 C CA . VAL A 1 206 ? -12.465 -6.680 6.997 1.00 88.56 206 VAL A CA 1
ATOM 1671 C C . VAL A 1 206 ? -13.821 -7.279 6.645 1.00 88.56 206 VAL A C 1
ATOM 1673 O O . VAL A 1 206 ? -14.202 -8.275 7.235 1.00 88.56 206 VAL A O 1
ATOM 1676 N N . GLY A 1 207 ? -14.520 -6.719 5.652 1.00 80.62 207 GLY A N 1
ATOM 1677 C CA . GLY A 1 207 ? -15.847 -7.169 5.216 1.00 80.62 207 GLY A CA 1
ATOM 1678 C C . GLY A 1 207 ? -15.889 -8.490 4.436 1.00 80.62 207 GLY A C 1
ATOM 1679 O O . GLY A 1 207 ? -16.966 -9.032 4.188 1.00 80.62 207 GLY A O 1
ATOM 1680 N N . GLU A 1 208 ? -14.746 -9.032 4.017 1.00 82.62 208 GLU A N 1
ATOM 1681 C CA . GLU A 1 208 ? -14.732 -10.291 3.271 1.00 82.62 208 GLU A CA 1
ATOM 1682 C C . GLU A 1 208 ? -15.054 -11.478 4.192 1.00 82.62 208 GLU A C 1
ATOM 1684 O O . GLU A 1 208 ? -14.730 -11.462 5.378 1.00 82.62 208 GLU A O 1
ATOM 1689 N N . LYS A 1 209 ? -15.694 -12.534 3.656 1.00 74.19 209 LYS A N 1
ATOM 1690 C CA . LYS A 1 209 ? -16.131 -13.711 4.440 1.00 74.19 209 LYS A CA 1
ATOM 1691 C C . LYS A 1 209 ? -15.016 -14.180 5.373 1.00 74.19 209 LYS A C 1
ATOM 1693 O O . LYS A 1 209 ? -13.976 -14.586 4.867 1.00 74.19 209 LYS A O 1
ATOM 1698 N N . ILE A 1 210 ? -15.223 -14.175 6.694 1.00 67.62 210 ILE A N 1
ATOM 1699 C CA . ILE A 1 210 ? -14.226 -14.724 7.619 1.00 67.62 210 ILE A CA 1
ATOM 1700 C C . ILE A 1 210 ? -14.154 -16.232 7.401 1.00 67.62 210 ILE A C 1
ATOM 1702 O O . ILE A 1 210 ? -14.926 -17.010 7.948 1.00 67.62 210 ILE A O 1
ATOM 1706 N N . ASP A 1 211 ? -13.200 -16.684 6.618 1.00 74.62 211 ASP A N 1
ATOM 1707 C CA . ASP A 1 211 ? -12.788 -18.078 6.516 1.00 74.62 211 ASP A CA 1
ATOM 1708 C C . ASP A 1 211 ? -11.557 -18.343 7.395 1.00 74.62 211 ASP A C 1
ATOM 1710 O O . ASP A 1 211 ? -11.444 -19.441 7.935 1.00 74.62 211 ASP A O 1
ATOM 1714 N N . ASN A 1 212 ? -10.758 -17.313 7.697 1.00 75.44 212 ASN A N 1
ATOM 1715 C CA . ASN A 1 212 ? -9.486 -17.429 8.413 1.00 75.44 212 ASN A CA 1
ATOM 1716 C C . ASN A 1 212 ? -9.346 -16.450 9.609 1.00 75.44 212 ASN A C 1
ATOM 1718 O O . ASN A 1 212 ? -10.004 -15.411 9.651 1.00 75.44 212 ASN A O 1
ATOM 1722 N N . ILE A 1 213 ? -8.485 -16.800 10.571 1.00 75.94 213 ILE A N 1
ATOM 1723 C CA . ILE A 1 213 ? -8.078 -16.008 11.747 1.00 75.94 213 ILE A CA 1
ATOM 1724 C 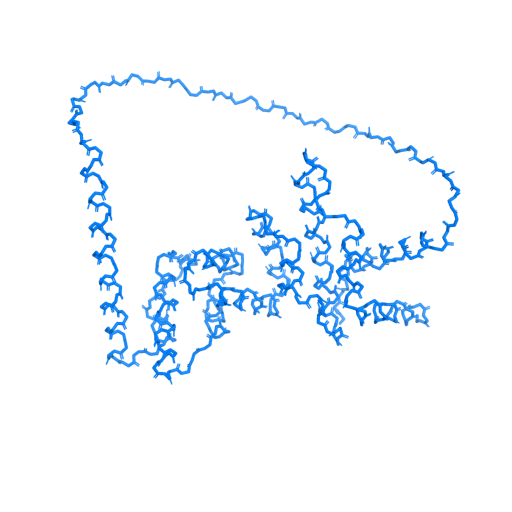C . ILE A 1 213 ? -7.510 -14.644 11.334 1.00 75.94 213 ILE A C 1
ATOM 1726 O O . ILE A 1 213 ? -7.840 -13.646 11.971 1.00 75.94 213 ILE A O 1
ATOM 1730 N N . ASP A 1 214 ? -6.763 -14.581 10.229 1.00 77.94 214 ASP A N 1
ATOM 1731 C CA . ASP A 1 214 ? -6.160 -13.342 9.709 1.00 77.94 214 ASP A CA 1
ATOM 1732 C C . ASP A 1 214 ? -7.200 -12.216 9.531 1.00 77.94 214 ASP A C 1
ATOM 1734 O O . ASP A 1 214 ? -6.942 -11.047 9.804 1.00 77.94 214 ASP A O 1
ATOM 1738 N N . LYS A 1 215 ? -8.442 -12.556 9.157 1.00 81.62 215 LYS A N 1
ATOM 1739 C CA . LYS A 1 215 ? -9.525 -11.570 8.997 1.00 81.62 215 LYS A CA 1
ATOM 1740 C C . LYS A 1 215 ? -10.005 -10.982 10.327 1.00 81.62 215 LYS A C 1
ATOM 1742 O O . LYS A 1 215 ? -10.450 -9.836 10.363 1.00 81.62 215 LYS A O 1
ATOM 1747 N N . ILE A 1 216 ? -9.901 -11.734 11.423 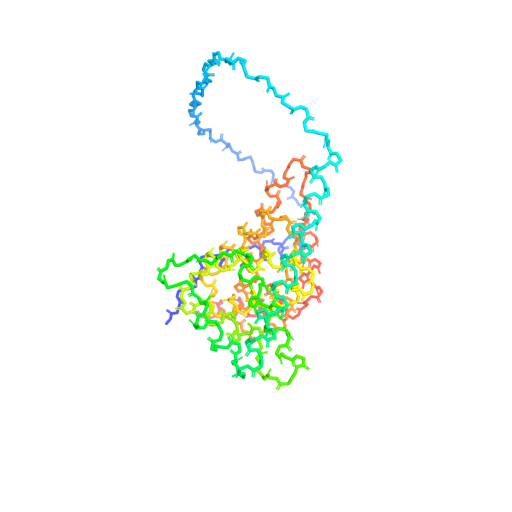1.00 84.50 216 ILE A N 1
ATOM 1748 C CA . ILE A 1 216 ? -10.212 -11.229 12.767 1.00 84.50 216 ILE A CA 1
ATOM 1749 C C . ILE A 1 216 ? -9.110 -10.278 13.234 1.00 84.50 216 ILE A C 1
ATOM 1751 O O . ILE A 1 216 ? -9.406 -9.234 13.814 1.00 84.50 216 ILE A O 1
ATOM 1755 N N . GLU A 1 217 ? -7.848 -10.593 12.940 1.00 89.12 217 GLU A N 1
ATOM 1756 C CA . GLU A 1 217 ? -6.733 -9.684 13.217 1.00 89.12 217 GLU A CA 1
ATOM 1757 C C . GLU A 1 217 ? -6.895 -8.371 12.444 1.00 89.12 217 GLU A C 1
ATOM 1759 O O . GLU A 1 217 ? -6.789 -7.297 13.036 1.00 89.12 217 GLU A O 1
ATOM 1764 N N . ASN A 1 218 ? -7.294 -8.430 11.172 1.00 92.00 218 ASN A N 1
ATOM 1765 C CA . ASN A 1 218 ? -7.603 -7.240 10.377 1.00 92.00 218 ASN A CA 1
ATOM 1766 C C . ASN A 1 218 ? -8.737 -6.401 10.986 1.00 92.00 218 ASN A C 1
ATOM 1768 O O . ASN A 1 218 ? -8.653 -5.172 10.999 1.00 92.00 218 ASN A O 1
ATOM 1772 N N . ALA A 1 219 ? -9.777 -7.037 11.539 1.00 90.69 219 ALA A N 1
ATOM 1773 C CA . ALA A 1 219 ? -10.833 -6.334 12.268 1.00 90.69 219 ALA A CA 1
ATOM 1774 C C . ALA A 1 219 ? -10.293 -5.630 13.529 1.00 90.69 219 ALA A C 1
ATOM 1776 O O . ALA A 1 219 ? -10.657 -4.484 13.800 1.00 90.69 219 ALA A O 1
ATOM 1777 N N . CYS A 1 220 ? -9.380 -6.272 14.266 1.00 90.94 220 CYS A N 1
ATOM 1778 C CA . CYS A 1 220 ? -8.720 -5.668 15.426 1.00 90.94 220 CYS A CA 1
ATOM 1779 C C . CYS A 1 220 ? -7.870 -4.453 15.021 1.00 90.94 220 CYS A C 1
ATOM 1781 O O . CYS A 1 220 ? -7.951 -3.397 15.655 1.00 90.94 220 CYS A O 1
ATOM 1783 N N . TRP A 1 221 ? -7.089 -4.573 13.944 1.00 94.69 221 TRP A N 1
ATOM 1784 C CA . TRP A 1 221 ? -6.293 -3.473 13.395 1.00 94.69 221 TRP A CA 1
ATOM 1785 C C . TRP A 1 221 ? -7.168 -2.312 12.914 1.00 94.69 221 TRP A C 1
ATOM 1787 O O . TRP A 1 221 ? -6.848 -1.152 13.182 1.00 94.69 221 TRP A O 1
ATOM 1797 N N . PHE A 1 222 ? -8.310 -2.606 12.288 1.00 95.19 222 PHE A N 1
ATOM 1798 C CA . PHE A 1 222 ? -9.298 -1.597 11.912 1.00 95.19 222 PHE A CA 1
ATOM 1799 C C . PHE A 1 222 ? -9.857 -0.847 13.130 1.00 95.19 222 PHE A C 1
ATOM 1801 O O . PHE A 1 222 ? -9.838 0.383 13.144 1.00 95.19 222 PHE A O 1
ATOM 1808 N N . LEU A 1 223 ? -10.294 -1.546 14.184 1.00 94.06 223 LEU A N 1
ATOM 1809 C CA . LEU A 1 223 ? -10.789 -0.874 15.394 1.00 94.06 223 LEU A CA 1
ATOM 1810 C C . LEU A 1 223 ? -9.704 -0.020 16.059 1.00 94.06 223 LEU A C 1
ATOM 1812 O O . LEU A 1 223 ? -9.967 1.107 16.485 1.00 94.06 223 LEU A O 1
ATOM 1816 N N . LYS A 1 224 ? -8.462 -0.517 16.096 1.00 95.19 224 LYS A N 1
ATOM 1817 C CA . LYS A 1 224 ? -7.312 0.254 16.579 1.00 95.19 224 LYS A CA 1
ATOM 1818 C C . LYS A 1 224 ? -7.105 1.530 15.761 1.00 95.19 224 LYS A C 1
ATOM 1820 O O . LYS A 1 224 ? -6.850 2.582 16.350 1.00 95.19 224 LYS A O 1
ATOM 1825 N N . TYR A 1 225 ? -7.230 1.456 14.435 1.00 96.31 225 TYR A N 1
ATOM 1826 C CA . TYR A 1 225 ? -7.181 2.626 13.562 1.00 96.31 225 TYR A CA 1
ATOM 1827 C C . TYR A 1 225 ? -8.283 3.634 13.908 1.00 96.31 225 TYR A C 1
ATOM 1829 O O . TYR A 1 225 ? -7.972 4.793 14.168 1.00 96.31 225 TYR A O 1
ATOM 1837 N N . VAL A 1 226 ? -9.545 3.196 13.977 1.00 95.38 226 VAL A N 1
ATOM 1838 C CA . VAL A 1 226 ? -10.701 4.061 14.275 1.00 95.38 226 VAL A CA 1
ATOM 1839 C C . VAL A 1 226 ? -10.540 4.776 15.612 1.00 95.38 226 VAL A C 1
ATOM 1841 O O . VAL A 1 226 ? -10.730 5.989 15.696 1.00 95.38 226 VAL A O 1
ATOM 1844 N N . PHE A 1 227 ? -10.110 4.057 16.649 1.00 93.81 227 PHE A N 1
ATOM 1845 C CA . PHE A 1 227 ? -9.859 4.652 17.958 1.00 93.81 227 PHE A CA 1
ATOM 1846 C C . PHE A 1 227 ? -8.804 5.769 17.894 1.00 93.81 227 PHE A C 1
ATOM 1848 O O . PHE A 1 227 ? -8.990 6.853 18.455 1.00 93.81 227 PHE A O 1
ATOM 1855 N N . GLN A 1 228 ? -7.694 5.535 17.185 1.00 95.06 228 GLN A N 1
ATOM 1856 C CA . GLN A 1 228 ? -6.647 6.545 17.004 1.00 95.06 228 GLN A CA 1
ATOM 1857 C C . GLN A 1 228 ? -7.109 7.712 16.122 1.00 95.06 228 GLN A C 1
ATOM 1859 O O . GLN A 1 228 ? -6.778 8.865 16.412 1.00 95.06 228 GLN A O 1
ATOM 1864 N N . TYR A 1 229 ? -7.900 7.426 15.089 1.00 94.88 229 TYR A N 1
ATOM 1865 C CA . TYR A 1 229 ? -8.488 8.411 14.190 1.00 94.88 229 TYR A CA 1
ATOM 1866 C C . TYR A 1 229 ? -9.402 9.368 14.961 1.00 94.88 229 TYR A C 1
ATOM 1868 O O . TYR A 1 229 ? -9.149 10.572 14.974 1.00 94.88 229 TYR A O 1
ATOM 1876 N N . ASN A 1 230 ? -10.373 8.841 15.712 1.00 93.12 230 ASN A N 1
ATOM 1877 C CA . ASN A 1 230 ? -11.264 9.639 16.557 1.00 93.12 230 ASN A CA 1
ATOM 1878 C C . ASN A 1 230 ? -10.476 10.446 17.590 1.00 93.12 230 ASN A C 1
ATOM 1880 O O . ASN A 1 230 ? -10.682 11.650 17.730 1.00 93.12 230 ASN A O 1
ATOM 1884 N N . ARG A 1 231 ? -9.475 9.834 18.245 1.00 92.44 231 ARG A N 1
ATOM 1885 C CA . ARG A 1 231 ? -8.601 10.543 19.191 1.00 92.44 231 ARG A CA 1
ATOM 1886 C C . ARG A 1 231 ? -7.880 11.734 18.553 1.00 92.44 231 ARG A C 1
ATOM 1888 O O . ARG A 1 231 ? -7.776 12.776 19.199 1.00 92.44 231 ARG A O 1
ATOM 1895 N N . LYS A 1 232 ? -7.385 11.595 17.319 1.00 91.69 232 LYS A N 1
ATOM 1896 C CA . LYS A 1 232 ? -6.735 12.681 16.566 1.00 91.69 232 LYS A CA 1
ATOM 1897 C C . LYS A 1 232 ? -7.731 13.785 16.187 1.00 91.69 232 LYS A C 1
ATOM 1899 O O . LYS A 1 232 ? -7.352 14.954 16.163 1.00 91.69 232 LYS A O 1
ATOM 1904 N N . GLN A 1 233 ? -8.988 13.422 15.940 1.00 86.56 233 GLN A N 1
ATOM 1905 C CA . GLN A 1 233 ? -10.062 14.320 15.508 1.00 86.56 233 GLN A CA 1
ATOM 1906 C C . GLN A 1 233 ? -10.848 14.973 16.661 1.00 86.56 233 GLN A C 1
ATOM 1908 O O . GLN A 1 233 ? -11.654 15.857 16.397 1.00 86.56 233 GLN A O 1
ATOM 1913 N N . LYS A 1 234 ? -10.567 14.633 17.932 1.00 74.62 234 LYS A N 1
ATOM 1914 C CA . LYS A 1 234 ? -11.283 15.091 19.151 1.00 74.62 234 LYS A CA 1
ATOM 1915 C C . LYS A 1 234 ? -11.595 16.588 19.272 1.00 74.62 234 LYS A C 1
ATOM 1917 O O . LYS A 1 234 ? -12.448 16.951 20.073 1.00 74.62 234 LYS A O 1
ATOM 1922 N N . LYS A 1 235 ? -10.931 17.465 18.517 1.00 71.88 235 LYS A N 1
ATOM 1923 C CA . LYS A 1 235 ? -11.295 18.891 18.455 1.00 71.88 235 LYS A CA 1
ATOM 1924 C C . LYS A 1 235 ? -12.661 19.142 17.796 1.00 71.88 235 LYS A C 1
ATOM 1926 O O . LYS A 1 235 ? -13.212 20.216 17.989 1.00 71.88 235 LYS A O 1
ATOM 1931 N N . GLU A 1 236 ? -13.202 18.173 17.060 1.00 72.75 236 GLU A N 1
ATOM 1932 C CA . GLU A 1 236 ? -14.435 18.295 16.267 1.00 72.75 236 GLU A CA 1
ATOM 1933 C C . GLU A 1 236 ? -15.523 17.282 16.685 1.00 72.75 236 GLU A C 1
ATOM 1935 O O . GLU A 1 236 ? -16.533 17.151 16.000 1.00 72.75 236 GLU A O 1
ATOM 1940 N N . GLY A 1 237 ? -15.340 16.581 17.812 1.00 73.94 237 GLY A N 1
ATOM 1941 C CA . GLY A 1 237 ? -16.167 15.430 18.198 1.00 73.94 237 GLY A CA 1
ATOM 1942 C C . GLY A 1 237 ? -15.702 14.120 17.547 1.00 73.94 237 GLY A C 1
ATOM 1943 O O . GLY A 1 237 ? -14.784 14.112 16.722 1.00 73.94 237 GLY A O 1
ATOM 1944 N N . ASP A 1 238 ? -16.294 12.995 17.955 1.00 74.94 238 ASP A N 1
ATOM 1945 C CA . ASP A 1 238 ? -16.018 11.703 17.322 1.00 74.94 238 ASP A CA 1
ATOM 1946 C C . ASP A 1 238 ? -16.590 11.717 15.900 1.00 74.94 238 ASP A C 1
ATOM 1948 O O . ASP A 1 238 ? -17.801 11.787 15.707 1.00 74.94 238 ASP A O 1
ATOM 1952 N N . LYS A 1 239 ? -15.706 11.673 14.896 1.00 80.50 239 LYS A N 1
ATOM 1953 C CA . LYS A 1 239 ? -16.099 11.671 13.477 1.00 80.50 239 LYS A CA 1
ATOM 1954 C C . LYS A 1 239 ? -16.628 10.329 12.991 1.00 80.50 239 LYS A C 1
ATOM 1956 O O . LYS A 1 239 ? -17.227 10.288 11.926 1.00 80.50 239 LYS A O 1
ATOM 1961 N N . PHE A 1 240 ? -16.336 9.255 13.719 1.00 85.81 240 PHE A N 1
ATOM 1962 C CA . PHE A 1 240 ? -16.775 7.912 13.379 1.00 85.81 240 PHE A CA 1
ATOM 1963 C C . PHE A 1 240 ? -17.352 7.241 14.623 1.00 85.81 240 PHE A C 1
ATOM 1965 O O . PHE A 1 240 ? -16.615 6.777 15.497 1.00 85.81 240 PHE A O 1
ATOM 1972 N N . SER A 1 241 ? -18.672 7.287 14.740 1.00 87.31 241 SER A N 1
ATOM 1973 C CA . SER A 1 241 ? -19.441 6.843 15.901 1.00 87.31 241 SER A CA 1
ATOM 1974 C C . SER A 1 241 ? -19.449 5.319 16.059 1.00 87.31 241 SER A C 1
ATOM 1976 O O . SER A 1 241 ? -19.193 4.570 15.115 1.00 87.31 241 SER A O 1
ATOM 1978 N N . SER A 1 242 ? -19.792 4.842 17.261 1.00 85.69 242 SER A N 1
ATOM 1979 C CA . SER A 1 242 ? -19.983 3.402 17.502 1.00 85.69 242 SER A CA 1
ATOM 1980 C C . SER A 1 242 ? -21.079 2.806 16.608 1.00 85.69 242 SER A C 1
ATOM 1982 O O . SER A 1 242 ? -20.946 1.683 16.117 1.00 85.69 242 SER A O 1
ATOM 1984 N N . ASP A 1 243 ? -22.127 3.583 16.321 1.00 86.06 243 ASP A N 1
ATOM 1985 C CA . ASP A 1 243 ? -23.230 3.168 15.451 1.00 86.06 243 ASP A CA 1
ATOM 1986 C C . ASP A 1 243 ? -22.762 2.970 14.003 1.00 86.06 243 ASP A C 1
ATOM 1988 O O . ASP A 1 243 ? -23.119 1.975 13.374 1.00 86.06 243 ASP A O 1
ATOM 1992 N N . GLU A 1 244 ? -21.901 3.851 13.482 1.00 88.25 244 GLU A N 1
ATOM 1993 C CA . GLU A 1 244 ? -21.316 3.719 12.137 1.00 88.25 244 GLU A CA 1
ATOM 1994 C C . GLU A 1 244 ? -20.363 2.522 12.035 1.00 88.25 244 GLU A C 1
ATOM 1996 O O . GLU A 1 244 ? -20.393 1.786 11.044 1.00 88.25 244 GLU A O 1
ATOM 2001 N N . ILE A 1 245 ? -19.557 2.272 13.076 1.00 87.81 245 ILE A N 1
ATOM 2002 C CA . ILE A 1 245 ? -18.728 1.060 13.170 1.00 87.81 245 ILE A CA 1
ATOM 2003 C C . ILE A 1 245 ? -19.632 -0.174 13.122 1.00 87.81 245 ILE A C 1
ATOM 2005 O O . ILE A 1 245 ? -19.422 -1.070 12.302 1.00 87.81 245 ILE A O 1
ATOM 2009 N N . THR A 1 246 ? -20.667 -0.203 13.961 1.00 86.06 246 THR A N 1
ATOM 2010 C CA . THR A 1 246 ? -21.624 -1.311 14.031 1.00 86.06 246 THR A CA 1
ATOM 2011 C C . THR A 1 246 ? -22.323 -1.512 12.693 1.00 86.06 246 THR A C 1
ATOM 2013 O O . THR A 1 246 ? -22.440 -2.646 12.235 1.00 86.06 246 THR A O 1
ATOM 2016 N N . GLN A 1 247 ? -22.721 -0.437 12.011 1.00 88.19 247 GLN A N 1
ATOM 2017 C CA . GLN A 1 247 ? -23.343 -0.500 10.694 1.00 88.19 247 GLN A CA 1
ATOM 2018 C C . GLN A 1 247 ? -22.388 -1.067 9.633 1.00 88.19 247 GLN A C 1
ATOM 2020 O O . GLN A 1 247 ? -22.804 -1.930 8.855 1.00 88.19 247 GLN A O 1
ATOM 2025 N N . LEU A 1 248 ? -21.113 -0.655 9.619 1.00 86.69 248 LEU A N 1
ATOM 2026 C CA . LEU A 1 248 ? -20.098 -1.232 8.728 1.00 86.69 248 LEU A CA 1
ATOM 2027 C C . LEU A 1 248 ? -19.924 -2.735 8.967 1.00 86.69 248 LEU A C 1
ATOM 2029 O O . LEU A 1 248 ? -19.889 -3.512 8.012 1.00 86.69 248 LEU A O 1
ATOM 2033 N N . PHE A 1 249 ? -19.854 -3.178 10.223 1.00 85.19 249 PHE A N 1
ATOM 2034 C CA . PHE A 1 249 ? -19.757 -4.607 10.533 1.00 85.19 249 PHE A CA 1
ATOM 2035 C C . PHE A 1 249 ? -21.059 -5.365 10.231 1.00 85.19 249 PHE A C 1
ATOM 2037 O O . PHE A 1 249 ? -21.003 -6.480 9.716 1.00 85.19 249 PHE A O 1
ATOM 2044 N N . ALA A 1 250 ? -22.228 -4.769 10.476 1.00 84.56 250 ALA A N 1
ATOM 2045 C CA . ALA A 1 250 ? -23.536 -5.381 10.237 1.00 84.56 250 ALA A CA 1
ATOM 2046 C C . ALA A 1 250 ? -23.819 -5.605 8.745 1.00 84.56 250 ALA A C 1
ATOM 2048 O O . ALA A 1 250 ? -24.376 -6.640 8.371 1.00 84.56 250 ALA A O 1
ATOM 2049 N N . GLN A 1 251 ? -23.365 -4.693 7.877 1.00 82.56 251 GLN A N 1
ATOM 2050 C CA . GLN A 1 251 ? -23.362 -4.903 6.422 1.00 82.56 251 GLN A CA 1
ATOM 2051 C C . GLN A 1 251 ? -22.554 -6.146 6.015 1.00 82.56 251 GLN A C 1
ATOM 2053 O O . GLN A 1 251 ? -22.772 -6.704 4.942 1.00 82.56 251 GLN A O 1
ATOM 2058 N N . ASN A 1 252 ? -21.677 -6.628 6.897 1.00 78.00 252 ASN A N 1
ATOM 2059 C CA . ASN A 1 252 ? -20.866 -7.820 6.719 1.00 78.00 252 ASN A CA 1
ATOM 2060 C C . ASN A 1 252 ? -21.240 -8.902 7.756 1.00 78.00 252 ASN A C 1
ATOM 2062 O O . ASN A 1 252 ? -20.386 -9.494 8.413 1.00 78.00 252 ASN A O 1
ATOM 2066 N N . LYS A 1 253 ? -22.544 -9.199 7.866 1.00 73.62 253 LYS A N 1
ATOM 2067 C CA . LYS A 1 253 ? -23.166 -10.189 8.774 1.00 73.62 253 LYS A CA 1
ATOM 2068 C C . LYS A 1 253 ? -22.367 -11.489 9.040 1.00 73.62 253 LYS A C 1
ATOM 2070 O O . LYS A 1 253 ? -22.315 -11.894 10.202 1.00 73.62 253 LYS A O 1
ATOM 2075 N N . PRO A 1 254 ? -21.690 -12.122 8.053 1.00 73.00 254 PRO A N 1
ATOM 2076 C CA . PRO A 1 254 ? -20.877 -13.315 8.306 1.00 73.00 254 PRO A CA 1
ATOM 2077 C C . PRO A 1 254 ? -19.747 -13.121 9.333 1.00 73.00 254 PRO A C 1
ATOM 2079 O O . PRO A 1 254 ? -19.336 -14.101 9.956 1.00 73.00 254 PRO A O 1
ATOM 2082 N N . LEU A 1 255 ? -19.234 -11.893 9.529 1.00 67.38 255 LEU A N 1
ATOM 2083 C CA . LEU A 1 255 ? -18.186 -11.637 10.525 1.00 67.38 255 LEU A CA 1
ATOM 2084 C C . LEU A 1 255 ? -18.680 -11.863 11.950 1.00 67.38 255 LEU A C 1
ATOM 2086 O O . LEU A 1 255 ? -18.026 -12.552 12.732 1.00 67.38 255 LEU A O 1
ATOM 2090 N N . LEU A 1 256 ? -19.832 -11.276 12.274 1.00 69.69 256 LEU A N 1
ATOM 2091 C CA . LEU A 1 256 ? -20.382 -11.278 13.627 1.00 69.69 256 LEU A CA 1
ATOM 2092 C C . LEU A 1 256 ? -20.753 -12.696 14.068 1.00 69.69 256 LEU A C 1
ATOM 2094 O O . LEU A 1 256 ? -20.439 -13.102 15.186 1.00 69.69 256 LEU A O 1
ATOM 2098 N N . GLU A 1 257 ? -21.357 -13.478 13.172 1.00 79.50 257 GLU A N 1
ATOM 2099 C CA . GLU A 1 257 ? -21.758 -14.860 13.455 1.00 79.50 257 GLU A CA 1
ATOM 2100 C C . GLU A 1 257 ? -20.545 -15.765 13.713 1.00 79.50 257 GLU A C 1
ATOM 2102 O O . GLU A 1 257 ? -20.533 -16.526 14.685 1.00 79.50 257 GLU A O 1
ATOM 2107 N N . LYS A 1 258 ? -19.480 -15.647 12.906 1.00 73.69 258 LYS A N 1
ATOM 2108 C CA . LYS A 1 258 ? -18.279 -16.463 13.112 1.00 73.69 258 LYS A CA 1
ATOM 2109 C C . LYS A 1 258 ? -17.491 -16.039 14.347 1.00 73.69 258 LYS A C 1
ATOM 2111 O O . LYS A 1 258 ? -17.064 -16.912 15.101 1.00 73.69 258 LYS A O 1
ATOM 2116 N N . ALA A 1 259 ? -17.326 -14.737 14.586 1.00 70.19 259 ALA A N 1
ATOM 2117 C CA . ALA A 1 259 ? -16.679 -14.241 15.801 1.00 70.19 259 ALA A CA 1
ATOM 2118 C C . ALA A 1 259 ? -17.384 -14.778 17.058 1.00 70.19 259 ALA A C 1
ATOM 2120 O O . ALA A 1 259 ? -16.722 -15.294 17.956 1.00 70.19 259 ALA A O 1
ATOM 2121 N N . ARG A 1 260 ? -18.726 -14.764 17.071 1.00 77.62 260 ARG A N 1
ATOM 2122 C CA . ARG A 1 260 ? -19.534 -15.342 18.153 1.00 77.62 260 ARG A CA 1
ATOM 2123 C C . ARG A 1 260 ? -19.283 -16.844 18.325 1.00 77.62 260 ARG A C 1
ATOM 2125 O O . ARG A 1 260 ? -18.986 -17.278 19.432 1.00 77.62 260 ARG A O 1
ATOM 2132 N N . SER A 1 261 ? -19.290 -17.613 17.232 1.00 81.44 261 SER A N 1
ATOM 2133 C CA . SER A 1 261 ? -19.039 -19.063 17.289 1.00 81.44 261 SER A CA 1
ATOM 2134 C C . SER A 1 261 ? -17.661 -19.429 17.858 1.00 81.44 261 SER A C 1
ATOM 2136 O O . SER A 1 261 ? -17.552 -20.384 18.623 1.00 81.44 261 SER A O 1
ATOM 2138 N N . LEU A 1 262 ? -16.615 -18.654 17.538 1.00 74.62 262 LEU A N 1
ATOM 2139 C CA . LEU A 1 262 ? -15.254 -18.898 18.030 1.00 74.62 262 LEU A CA 1
ATOM 2140 C C . LEU A 1 262 ? -15.136 -18.635 19.534 1.00 74.62 262 LEU A C 1
ATOM 2142 O O . LEU A 1 262 ? -14.440 -19.362 20.245 1.00 74.62 262 LEU A O 1
ATOM 2146 N N . VAL A 1 263 ? -15.843 -17.613 20.022 1.00 75.00 263 VAL A N 1
ATOM 2147 C CA . VAL A 1 263 ? -15.946 -17.323 21.457 1.00 75.00 263 VAL A CA 1
ATOM 2148 C C . VAL A 1 263 ? -16.632 -18.477 22.184 1.00 75.00 263 VAL A C 1
ATOM 2150 O O . VAL A 1 263 ? -16.147 -18.904 23.230 1.00 75.00 263 VAL A O 1
ATOM 2153 N N . ASP A 1 264 ? -17.715 -19.013 21.625 1.00 79.50 264 ASP A N 1
ATOM 2154 C CA . ASP A 1 264 ? -18.465 -20.101 22.254 1.00 79.50 264 ASP A CA 1
ATOM 2155 C C . ASP A 1 264 ? -17.654 -21.408 22.297 1.00 79.50 264 ASP A C 1
ATOM 2157 O O . ASP A 1 264 ? -17.620 -22.064 23.337 1.00 79.50 264 ASP A O 1
ATOM 2161 N N . THR A 1 265 ? -16.899 -21.740 21.239 1.00 78.44 265 THR A N 1
ATOM 2162 C CA . THR A 1 265 ? -16.014 -22.925 21.229 1.00 78.44 265 THR A CA 1
ATOM 2163 C C . THR A 1 265 ? -14.857 -22.851 22.227 1.00 78.44 265 THR A C 1
ATOM 2165 O O . THR A 1 265 ? -14.385 -23.884 22.697 1.00 78.44 265 THR A O 1
ATOM 2168 N N . ASN A 1 266 ? -14.392 -21.647 22.573 1.00 70.12 266 ASN A N 1
ATOM 2169 C CA . ASN A 1 266 ? -13.323 -21.468 23.559 1.00 70.12 266 ASN A CA 1
ATOM 2170 C C . ASN A 1 266 ? -13.821 -21.530 25.009 1.00 70.12 266 ASN A C 1
ATOM 2172 O O . ASN A 1 266 ? -13.005 -21.680 25.906 1.00 70.12 266 ASN A O 1
ATOM 2176 N N . LYS A 1 267 ? -15.132 -21.410 25.261 1.00 72.62 267 LYS A N 1
ATOM 2177 C CA . LYS A 1 267 ? -15.706 -21.557 26.612 1.00 72.62 267 LYS A CA 1
ATOM 2178 C C . LYS A 1 267 ? -15.910 -23.016 27.021 1.00 72.62 267 LYS A C 1
ATOM 2180 O O . LYS A 1 267 ? -16.080 -23.293 28.203 1.00 72.62 267 LYS A O 1
ATOM 2185 N N . THR A 1 268 ? -15.964 -23.925 26.050 1.00 72.94 268 THR A N 1
ATOM 2186 C CA . THR A 1 268 ? -16.215 -25.356 26.273 1.00 72.94 268 THR A CA 1
ATOM 2187 C C . THR A 1 268 ? -14.946 -26.191 26.449 1.00 72.94 268 THR A C 1
ATOM 2189 O O . THR A 1 268 ? -15.060 -27.364 26.793 1.00 72.94 268 THR A O 1
ATOM 2192 N N . ASN A 1 269 ? -13.771 -25.604 26.206 1.00 58.41 269 ASN A N 1
ATOM 2193 C CA . ASN A 1 269 ? -12.454 -26.220 26.396 1.00 58.41 269 ASN A CA 1
ATOM 2194 C C . ASN A 1 269 ? -11.753 -25.604 27.607 1.00 58.41 269 ASN A C 1
ATOM 2196 O O . ASN A 1 269 ? -11.023 -26.353 28.290 1.00 58.41 269 ASN A O 1
#

Foldseek 3Di:
DPDDDPLLVVVLVVLVVVVVVVVDDDDDDDDDDDDDDDDDDDDDDDDDDDDDDDDDDDPPPDPVVVVVVVVVVVVVVVVVLVVVLVVCVVVVNALLNCCVVPPDPDPLDDDLVSVVSSVVSNVVVVVVVRDDALLNVLVVSVVRHFLLVVLLSLVVLCVPPPSVVSSLVSLLNCCVVPVPRNLVSNLVNCLVVVPDLVVLCVSLVLLPQPPDPSSSVSVSSSVVSLVVSQVVVVVPHRPQDPVNVVVVVVVSVNNSVVSVVVVVVVVVD

Organism: Hyaloperonospora brassicae (NCBI:txid162125)

Sequence (269 aa):
MRAHSPFFWVFIFLLWSDALAIDGNQTGVASTITSSSLGLNEGRFVAPRKGQQNGLAADVIHPVDLEKSEERNSIGQSLSNRFRMWNWYRKGESPRQVFHNHQVEGTGHIDFKRAVLLMKYVHYARRRKVPFDDVAVADMWAERISPEILVPLFHKFRSVNGLKDSADNMQKHLHSRFPDETSEPLIATWLITNESPEFVFKMLSVGEKIDNIDKIENACWFLKYVFQYNRKQKKEGDKFSSDEITQLFAQNKPLLEKARSLVDTNKTN

Secondary structure (DSSP, 8-state):
-PPPPHHHHHHHHHHHHHHHHHS--------PPP---------PPPPPPPP-PPP-------HHHHHHHHHHHHHHHHHHHHHHHHHHHHTT--HHHHHHHTSPSSSS---HHHHHHHHHHHHHHHHTT----HHHHHHHHHTTS-HHHHHHHHHHHTTSTT-HHHHHHHHHHHHHH-HHHHHHHHHHHHHHHT--HHHHHHHTTTTS---STHHHHHHHHHHHHHHHHHHHHGGG--SS-HHHHHHHHHTTTHHHHHHHHHHHHHH--

Radius of gyration: 25.66 Å; chains: 1; bounding box: 57×70×67 Å

pLDDT: mean 77.4, std 21.57, range [29.56, 97.88]